Protein AF-A0A9D5LTB9-F1 (afdb_monomer_lite)

pLDDT: mean 73.35, std 15.95, range [33.28, 92.5]

Foldseek 3Di:
DQVVLVVLQVVCVVDVPHDHDDLVSLVVNCVVCLLDLVSLLVLQPDPPRPDDPVRLVVSLVSLVVNDPDPLVSCLRNPPVNVVVCVVDDDDDPPPCQDPVSVVVVCCVVPVPDDPVNVVVVVCCVVPNDPDVVVVVVVVVVDDDPDPDDVVVVVVVVVVPDDDDDDDDDDDDDDPDPPPDDDDDDPDVLVVLQVVLVVCVVVLVLVVSLVSLVVSCVVCVPCVVVSVVVNVVSVVSVVVVVVVVVVVD

Sequence (248 aa):
MSEELLNRYARAAAHPDEPRLTTGELLELTREYEWWPAPAIELLRRPDAELTPDTREHLRTLIALNCTDLSSRAALTSDRGRLMADFYPATPAATATGTDDAISTFLETYGHSSPEEDRLLEQMIFNPVPDYGAVLAVDDDEAPDAADESSSIDAFVKAFATPAADEPATPAPAPAKRQTPAPAPAPASSLSESLAKIYIKQGRYNKAYEIILHLYLNNPKKSIYFADQLRFLRKLMLNSQSTDNATN

Structure (mmCIF, N/CA/C/O backbone):
data_AF-A0A9D5LTB9-F1
#
_entry.id   AF-A0A9D5LTB9-F1
#
loop_
_atom_site.group_PDB
_atom_site.id
_atom_site.type_symbol
_atom_site.label_atom_id
_atom_site.label_alt_id
_atom_site.label_comp_id
_atom_site.label_asym_id
_atom_site.label_entity_id
_atom_site.label_seq_id
_atom_site.pdbx_PDB_ins_code
_atom_site.Cartn_x
_atom_site.Cartn_y
_atom_site.Cartn_z
_atom_site.occupancy
_atom_site.B_iso_or_equiv
_atom_site.auth_seq_id
_atom_site.auth_comp_id
_atom_site.auth_asym_id
_atom_site.auth_atom_id
_atom_site.pdbx_PDB_model_num
ATOM 1 N N . MET A 1 1 ? -22.160 -23.853 25.399 1.00 61.41 1 MET A N 1
ATOM 2 C CA . MET A 1 1 ? -22.570 -22.448 25.181 1.00 61.41 1 MET A CA 1
ATOM 3 C C . MET A 1 1 ? -21.501 -21.676 24.431 1.00 61.41 1 MET A C 1
ATOM 5 O O . MET A 1 1 ? -21.811 -21.078 23.415 1.00 61.41 1 MET A O 1
ATOM 9 N N . SER A 1 2 ? -20.245 -21.726 24.860 1.00 74.69 2 SER A N 1
ATOM 10 C CA . SER A 1 2 ? -19.175 -20.926 24.261 1.00 74.69 2 SER A CA 1
ATOM 11 C C . SER A 1 2 ? -18.779 -21.292 22.838 1.00 74.69 2 SER A C 1
ATOM 13 O O . SER A 1 2 ? -18.562 -20.414 22.011 1.00 74.69 2 SER A O 1
ATOM 15 N N . GLU A 1 3 ? -18.760 -22.583 22.519 1.00 82.81 3 GLU A N 1
ATOM 16 C CA . GLU A 1 3 ? -18.504 -23.066 21.158 1.00 82.81 3 GLU A CA 1
ATOM 17 C C . GLU A 1 3 ? -19.644 -22.695 20.188 1.00 82.81 3 GLU A C 1
ATOM 19 O O . GLU A 1 3 ? -19.425 -22.422 19.010 1.00 82.81 3 GLU A O 1
ATOM 24 N N . GLU A 1 4 ? -20.875 -22.599 20.694 1.00 87.81 4 GLU A N 1
ATOM 25 C CA . GLU A 1 4 ? -22.041 -22.151 19.928 1.00 87.81 4 GLU A CA 1
ATOM 26 C C . GLU A 1 4 ? -21.986 -20.642 19.652 1.00 87.81 4 GLU A C 1
ATOM 28 O O . GLU A 1 4 ? -22.230 -20.214 18.522 1.00 87.81 4 GLU A O 1
ATOM 33 N N . LEU A 1 5 ? -21.581 -19.841 20.647 1.00 88.12 5 LEU A N 1
ATOM 34 C CA . LEU A 1 5 ? -21.331 -18.406 20.475 1.00 88.12 5 LEU A CA 1
ATOM 35 C C . LEU A 1 5 ? -20.183 -18.144 19.493 1.00 88.12 5 LEU A C 1
ATOM 37 O O . LEU A 1 5 ? -20.312 -17.277 18.630 1.00 88.12 5 LEU A O 1
ATOM 41 N N . LEU A 1 6 ? -19.101 -18.923 19.575 1.00 88.19 6 LEU A N 1
ATOM 42 C CA . LEU A 1 6 ? -17.975 -18.854 18.643 1.00 88.19 6 LEU A CA 1
ATOM 43 C C . LEU A 1 6 ? -18.413 -19.163 17.205 1.00 88.19 6 LEU A C 1
ATOM 45 O O . LEU A 1 6 ? -18.098 -18.408 16.286 1.00 88.19 6 LEU A O 1
ATOM 49 N N . ASN A 1 7 ? -19.186 -20.233 17.006 1.00 88.88 7 ASN A N 1
ATOM 50 C CA . ASN A 1 7 ? -19.703 -20.599 15.688 1.00 88.88 7 ASN A CA 1
ATOM 51 C C . ASN A 1 7 ? -20.649 -19.534 15.129 1.00 88.88 7 ASN A C 1
ATOM 53 O O . ASN A 1 7 ? -20.560 -19.182 13.953 1.00 88.88 7 ASN A O 1
ATOM 57 N N . ARG A 1 8 ? -21.523 -18.970 15.967 1.00 88.44 8 ARG A N 1
ATOM 58 C CA . ARG A 1 8 ? -22.418 -17.880 15.565 1.00 88.44 8 ARG A CA 1
ATOM 59 C C . ARG A 1 8 ? -21.644 -16.605 15.225 1.00 88.44 8 ARG A C 1
ATOM 61 O O . ARG A 1 8 ? -21.994 -15.932 14.261 1.00 88.44 8 ARG A O 1
ATOM 68 N N . TYR A 1 9 ? -20.568 -16.307 15.954 1.00 88.94 9 TYR A N 1
ATOM 69 C CA . TYR A 1 9 ? -19.665 -15.200 15.638 1.00 88.94 9 TYR A CA 1
ATOM 70 C C . TYR A 1 9 ? -18.989 -15.398 14.278 1.00 88.94 9 TYR A C 1
ATOM 72 O O . TYR A 1 9 ? -19.033 -14.509 13.430 1.00 88.94 9 TYR A O 1
ATOM 80 N N . ALA A 1 10 ? -18.412 -16.579 14.040 1.00 87.62 10 ALA A N 1
ATOM 81 C CA . ALA A 1 10 ? -17.760 -16.906 12.774 1.00 87.62 10 ALA A CA 1
ATOM 82 C C . ALA A 1 10 ? -18.735 -16.811 11.590 1.00 87.62 10 ALA A C 1
ATOM 84 O O . ALA A 1 10 ? -18.389 -16.289 10.530 1.00 87.62 10 ALA A O 1
ATOM 85 N N . ARG A 1 11 ? -19.977 -17.259 11.790 1.00 87.19 11 ARG A N 1
ATOM 86 C CA . ARG A 1 11 ? -21.033 -17.203 10.780 1.00 87.19 11 ARG A CA 1
ATOM 87 C C . ARG A 1 11 ? -21.463 -15.767 10.461 1.00 87.19 11 ARG A C 1
ATOM 89 O O . ARG A 1 11 ? -21.529 -15.409 9.288 1.00 87.19 11 ARG A O 1
ATOM 96 N N . ALA A 1 12 ? -21.626 -14.925 11.482 1.00 87.69 12 ALA A N 1
ATOM 97 C CA . ALA A 1 12 ? -21.919 -13.500 11.317 1.00 87.69 12 ALA A CA 1
ATOM 98 C C . ALA A 1 12 ? -20.765 -12.716 10.661 1.00 87.69 12 ALA A C 1
ATOM 100 O O . ALA A 1 12 ? -21.001 -11.735 9.959 1.00 87.69 12 ALA A O 1
ATOM 101 N N . ALA A 1 13 ? -19.513 -13.139 10.863 1.00 83.50 13 ALA A N 1
ATOM 102 C CA . ALA A 1 13 ? -18.359 -12.542 10.193 1.00 83.50 13 ALA A CA 1
ATOM 103 C C . ALA A 1 13 ? -18.278 -12.924 8.702 1.00 83.50 13 ALA A C 1
ATOM 105 O O . ALA A 1 13 ? -17.847 -12.112 7.884 1.00 83.50 13 ALA A O 1
ATOM 106 N N . ALA A 1 14 ? -18.695 -14.143 8.344 1.00 85.94 14 ALA A N 1
ATOM 107 C CA . ALA A 1 14 ? -18.713 -14.628 6.963 1.00 85.94 14 ALA A CA 1
ATOM 108 C C . ALA A 1 14 ? -19.924 -14.123 6.159 1.00 85.94 14 ALA A C 1
ATOM 110 O O . ALA A 1 14 ? -19.825 -13.932 4.945 1.00 85.94 14 ALA A O 1
ATOM 111 N N . HIS A 1 15 ? -21.059 -13.902 6.825 1.00 84.12 15 HIS A N 1
ATOM 112 C CA . HIS A 1 15 ? -22.315 -13.506 6.198 1.00 84.12 15 HIS A CA 1
ATOM 113 C C . HIS A 1 15 ? -22.830 -12.186 6.791 1.00 84.12 15 HIS A C 1
ATOM 115 O O . HIS A 1 15 ? -23.336 -12.182 7.914 1.00 84.12 15 HIS A O 1
ATOM 121 N N . PRO A 1 16 ? -22.758 -11.063 6.047 1.00 78.06 16 PRO A N 1
ATOM 122 C CA . PRO A 1 16 ? -23.164 -9.751 6.556 1.00 78.06 16 PRO A CA 1
ATOM 123 C C . PRO A 1 16 ? -24.673 -9.621 6.826 1.00 78.06 16 PRO A C 1
ATOM 125 O O . PRO A 1 16 ? -25.075 -8.687 7.517 1.00 78.06 16 PRO A O 1
ATOM 128 N N . ASP A 1 17 ? -25.487 -10.550 6.315 1.00 77.44 17 ASP A N 1
ATOM 129 C CA . ASP A 1 17 ? -26.947 -10.572 6.475 1.00 77.44 17 ASP A CA 1
ATOM 130 C C . ASP A 1 17 ? -27.410 -11.206 7.801 1.00 77.44 17 ASP A C 1
ATOM 132 O O . ASP A 1 17 ? -28.586 -11.114 8.160 1.00 77.44 17 ASP A O 1
ATOM 136 N N . GLU A 1 18 ? -26.516 -11.869 8.542 1.00 81.75 18 GLU A N 1
ATOM 137 C CA . GLU A 1 18 ? -26.873 -12.545 9.790 1.00 81.75 18 GLU A CA 1
ATOM 138 C C . GLU A 1 18 ? -26.904 -11.602 11.005 1.00 81.75 18 GLU A C 1
ATOM 140 O O . GLU A 1 18 ? -26.153 -10.622 11.076 1.00 81.75 18 GLU A O 1
ATOM 145 N N . PRO A 1 19 ? -27.762 -11.885 12.008 1.00 79.62 19 PRO A N 1
ATOM 146 C CA . PRO A 1 19 ? -27.862 -11.049 13.195 1.00 79.62 19 PRO A CA 1
ATOM 147 C C . PRO A 1 19 ? -26.556 -11.083 13.993 1.00 79.62 19 PRO A C 1
ATOM 149 O O . PRO A 1 19 ? -26.140 -12.119 14.519 1.00 79.62 19 PRO A O 1
ATOM 152 N N . ARG A 1 20 ? -25.931 -9.909 14.121 1.00 81.50 20 ARG A N 1
ATOM 153 C CA . ARG A 1 20 ? -24.721 -9.715 14.924 1.00 81.50 20 ARG A CA 1
ATOM 154 C C . ARG A 1 20 ? -24.959 -10.096 16.391 1.00 81.50 20 ARG A C 1
ATOM 156 O O . ARG A 1 20 ? -26.053 -9.903 16.921 1.00 81.50 20 ARG A O 1
ATOM 163 N N . LEU A 1 21 ? -23.918 -10.595 17.064 1.00 85.44 21 LEU A N 1
ATOM 164 C CA . LEU A 1 21 ? -23.977 -10.923 18.495 1.00 85.44 21 LEU A CA 1
ATOM 165 C C . LEU A 1 21 ? -24.273 -9.675 19.332 1.00 85.44 21 LEU A C 1
ATOM 167 O O . LEU A 1 21 ? -23.866 -8.563 18.979 1.00 85.44 21 LEU A O 1
ATOM 171 N N . THR A 1 22 ? -24.963 -9.868 20.451 1.00 89.06 22 THR A N 1
ATOM 172 C CA . THR A 1 22 ? -25.244 -8.814 21.432 1.00 89.06 22 THR A CA 1
ATOM 173 C C . THR A 1 22 ? -23.983 -8.427 22.212 1.00 89.06 22 THR A C 1
ATOM 175 O O . THR A 1 22 ? -23.010 -9.178 22.273 1.00 89.06 22 THR A O 1
ATOM 178 N N . THR A 1 23 ? -23.985 -7.244 22.834 1.00 86.75 23 THR A N 1
ATOM 179 C CA . THR A 1 23 ? -22.848 -6.756 23.639 1.00 86.75 23 THR A CA 1
ATOM 180 C C . THR A 1 23 ? -22.515 -7.701 24.798 1.00 86.75 23 THR A C 1
ATOM 182 O O . THR A 1 23 ? -21.342 -7.922 25.082 1.00 86.75 23 THR A O 1
ATOM 185 N N . GLY A 1 24 ? -23.531 -8.299 25.434 1.00 87.69 24 GLY A N 1
ATOM 186 C CA . GLY A 1 24 ? -23.344 -9.276 26.511 1.00 87.69 24 GLY A CA 1
ATOM 187 C C . GLY A 1 24 ? -22.667 -10.561 26.031 1.00 87.69 24 GLY A C 1
ATOM 188 O O . GLY A 1 24 ? -21.674 -10.978 26.617 1.00 87.69 24 GLY A O 1
ATOM 189 N N . GLU A 1 25 ? -23.137 -11.128 24.915 1.00 89.50 25 GLU A N 1
ATOM 190 C CA . GLU A 1 25 ? -22.544 -12.332 24.309 1.00 89.50 25 GLU A CA 1
ATOM 191 C C . GLU A 1 25 ? -21.085 -12.098 23.883 1.00 89.50 25 GLU A C 1
ATOM 193 O O . GLU A 1 25 ? -20.233 -12.963 24.069 1.00 89.50 25 GLU A O 1
ATOM 198 N N . LEU A 1 26 ? -20.768 -10.915 23.344 1.00 89.44 26 LEU A N 1
ATOM 199 C CA . LEU A 1 26 ? -19.392 -10.558 22.984 1.00 89.44 26 LEU A CA 1
ATOM 200 C C . LEU A 1 26 ? -18.485 -10.415 24.212 1.00 89.44 26 LEU A C 1
ATOM 202 O O . LEU A 1 26 ? -17.327 -10.823 24.152 1.00 89.44 26 LEU A O 1
ATOM 206 N N . LEU A 1 27 ? -18.995 -9.863 25.320 1.00 89.56 27 LEU A N 1
ATOM 207 C CA . LEU A 1 27 ? -18.245 -9.766 26.575 1.00 89.56 27 LEU A CA 1
ATOM 208 C C . LEU A 1 27 ? -17.944 -11.150 27.161 1.00 89.56 27 LEU A C 1
ATOM 210 O O . LEU A 1 27 ? -16.832 -11.388 27.635 1.00 89.56 27 LEU A O 1
ATOM 214 N N . GLU A 1 28 ? -18.902 -12.074 27.100 1.00 89.75 28 GLU A N 1
ATOM 215 C CA . GLU A 1 28 ? -18.675 -13.473 27.476 1.00 89.75 28 GLU A CA 1
ATOM 216 C C . GLU A 1 28 ? -17.595 -14.111 26.595 1.00 89.75 28 GLU A C 1
ATOM 218 O O . GLU A 1 28 ? -16.632 -14.668 27.122 1.00 89.75 28 GLU A O 1
ATOM 223 N N . LEU A 1 29 ? -17.679 -13.923 25.273 1.00 90.69 29 LEU A N 1
ATOM 224 C CA . LEU A 1 29 ? -16.682 -14.434 24.329 1.00 90.69 29 LEU A CA 1
ATOM 225 C C . LEU A 1 29 ? -15.274 -13.892 24.629 1.00 90.69 29 LEU A C 1
ATOM 227 O O . LEU A 1 29 ? -14.310 -14.653 24.608 1.00 90.69 29 LEU A O 1
ATOM 231 N N . THR A 1 30 ? -15.142 -12.596 24.947 1.00 90.44 30 THR A N 1
ATOM 232 C CA . THR A 1 30 ? -13.839 -12.000 25.302 1.00 90.44 30 THR A CA 1
ATOM 233 C C . THR A 1 30 ? -13.247 -12.553 26.592 1.00 90.44 30 THR A C 1
ATOM 235 O O . THR A 1 30 ? -12.028 -12.643 26.693 1.00 90.44 30 THR A O 1
ATOM 238 N N . ARG A 1 31 ? -14.083 -12.912 27.574 1.00 89.00 31 ARG A N 1
ATOM 239 C CA . ARG A 1 31 ? -13.621 -13.470 28.856 1.00 89.00 31 ARG A CA 1
ATOM 240 C C . ARG A 1 31 ? -13.163 -14.913 28.719 1.00 89.00 31 ARG A C 1
ATOM 242 O O . ARG A 1 31 ? -12.269 -15.342 29.433 1.00 89.00 31 ARG A O 1
ATOM 249 N N . GLU A 1 32 ? -13.794 -15.670 27.833 1.00 90.81 32 GLU A N 1
ATOM 250 C CA . GLU A 1 32 ? -13.450 -17.075 27.635 1.00 90.81 32 GLU A CA 1
ATOM 251 C C . GLU A 1 32 ? -12.269 -17.261 26.678 1.00 90.81 32 GLU A C 1
ATOM 253 O O . GLU A 1 32 ? -11.446 -18.157 26.863 1.00 90.81 32 GLU A O 1
ATOM 258 N N . TYR A 1 33 ? -12.145 -16.375 25.689 1.00 88.88 33 TYR A N 1
ATOM 259 C CA . TYR A 1 33 ? -11.085 -16.401 24.685 1.00 88.88 33 TYR A CA 1
ATOM 260 C C . TYR A 1 33 ? -10.191 -15.157 24.779 1.00 88.88 33 TYR A C 1
ATOM 262 O O . TYR A 1 33 ? -10.071 -14.393 23.824 1.00 88.88 33 TYR A O 1
ATOM 270 N N . GLU A 1 34 ? -9.514 -14.965 25.916 1.00 87.38 34 GLU A N 1
ATOM 271 C CA . GLU A 1 34 ? -8.640 -13.797 26.167 1.00 87.38 34 GLU A CA 1
ATOM 272 C C . GLU A 1 34 ? -7.468 -13.662 25.171 1.00 87.38 34 GLU A C 1
ATOM 274 O O . GLU A 1 34 ? -6.940 -12.571 24.943 1.00 87.38 34 GLU A O 1
ATOM 279 N N . TRP A 1 35 ? -7.062 -14.771 24.547 1.00 88.56 35 TRP A N 1
ATOM 280 C CA . TRP A 1 35 ? -6.024 -14.812 23.511 1.00 88.56 35 TRP A CA 1
ATOM 281 C C . TRP A 1 35 ? -6.519 -14.322 22.142 1.00 88.56 35 TRP A C 1
ATOM 283 O O . TRP A 1 35 ? -5.713 -14.078 21.244 1.00 88.56 35 TRP A O 1
ATOM 293 N N . TRP A 1 36 ? -7.834 -14.188 21.952 1.00 90.12 36 TRP A N 1
ATOM 294 C CA . TRP A 1 36 ? -8.426 -13.802 20.679 1.00 90.12 36 TRP A CA 1
ATOM 295 C C . TRP A 1 36 ? -8.971 -12.366 20.730 1.00 90.12 36 TRP A C 1
ATOM 297 O O . TRP A 1 36 ? -10.053 -12.120 21.263 1.00 90.12 36 TRP A O 1
ATOM 307 N N . PRO A 1 37 ? -8.269 -11.380 20.136 1.00 89.88 37 PRO A N 1
ATOM 308 C CA . PRO A 1 37 ? -8.635 -9.972 20.285 1.00 89.88 37 PRO A CA 1
ATOM 309 C C . PRO A 1 37 ? -9.813 -9.528 19.402 1.00 89.88 37 PRO A C 1
ATOM 311 O O . PRO A 1 37 ? -10.300 -8.412 19.566 1.00 89.88 37 PRO A O 1
ATOM 314 N N . ALA A 1 38 ? -10.283 -10.350 18.457 1.00 88.94 38 ALA A N 1
ATOM 315 C CA . ALA A 1 38 ? -11.327 -9.961 17.501 1.00 88.94 38 ALA A CA 1
ATOM 316 C C . ALA A 1 38 ? -12.645 -9.488 18.154 1.00 88.94 38 ALA A C 1
ATOM 318 O O . ALA A 1 38 ? -13.070 -8.367 17.853 1.00 88.94 38 ALA A O 1
ATOM 319 N N . PRO A 1 39 ? -13.266 -10.244 19.085 1.00 89.50 39 PRO A N 1
ATOM 320 C CA . PRO A 1 39 ? -14.471 -9.779 19.775 1.00 89.50 39 PRO A CA 1
ATOM 321 C C . PRO A 1 39 ? -14.234 -8.498 20.592 1.00 89.50 39 PRO A C 1
ATOM 323 O O . PRO A 1 39 ? -15.105 -7.628 20.640 1.00 89.50 39 PRO A O 1
ATOM 326 N N . ALA A 1 40 ? -13.037 -8.320 21.167 1.00 89.44 40 ALA A N 1
ATOM 327 C CA . ALA A 1 40 ? -12.673 -7.105 21.898 1.00 89.44 40 ALA A CA 1
ATOM 328 C C . ALA A 1 40 ? -12.574 -5.879 20.974 1.00 89.44 40 ALA A C 1
ATOM 330 O O . ALA A 1 40 ? -13.068 -4.800 21.309 1.00 89.44 40 ALA A O 1
ATOM 331 N N . ILE A 1 41 ? -11.978 -6.044 19.789 1.00 88.38 41 ILE A N 1
ATOM 332 C CA . ILE A 1 41 ? -11.899 -4.994 18.764 1.00 88.38 41 ILE A CA 1
ATOM 333 C C . ILE A 1 41 ? -13.304 -4.595 18.305 1.00 88.38 41 ILE A C 1
ATOM 335 O O . ILE A 1 41 ? -13.588 -3.408 18.142 1.00 88.38 41 ILE A O 1
ATOM 339 N N . GLU A 1 42 ? -14.192 -5.567 18.100 1.00 87.31 42 GLU A N 1
ATOM 340 C CA . GLU A 1 42 ? -15.561 -5.297 17.668 1.00 87.31 42 GLU A CA 1
ATOM 341 C C . GLU A 1 42 ? -16.356 -4.514 18.721 1.00 87.31 42 GLU A C 1
ATOM 343 O O . GLU A 1 42 ? -17.014 -3.529 18.377 1.00 87.31 42 GLU A O 1
ATOM 348 N N . LEU A 1 43 ? -16.234 -4.887 20.000 1.00 88.75 43 LEU A N 1
ATOM 349 C CA . LEU A 1 43 ? -16.841 -4.156 21.116 1.00 88.75 43 LEU A CA 1
ATOM 350 C C . LEU A 1 43 ? -16.388 -2.692 21.169 1.00 88.75 43 LEU A C 1
ATOM 352 O O . LEU A 1 43 ? -17.221 -1.809 21.347 1.00 88.75 43 LEU A O 1
ATOM 356 N N . LEU A 1 44 ? -15.095 -2.416 20.963 1.00 86.81 44 LEU A N 1
ATOM 357 C CA . LEU A 1 44 ? -14.567 -1.045 20.956 1.00 86.81 44 LEU A CA 1
ATOM 358 C C . LEU A 1 44 ? -15.003 -0.224 19.730 1.00 86.81 44 LEU A C 1
ATOM 360 O O . LEU A 1 44 ? -15.080 1.005 19.807 1.00 86.81 44 LEU A O 1
ATOM 364 N N . ARG A 1 45 ? -15.286 -0.872 18.592 1.00 82.56 45 ARG A N 1
ATOM 365 C CA . ARG A 1 45 ? -15.763 -0.188 17.377 1.00 82.56 45 ARG A CA 1
ATOM 366 C C . ARG A 1 45 ? -17.242 0.179 17.451 1.00 82.56 45 ARG A C 1
ATOM 368 O O . ARG A 1 45 ? -17.635 1.198 16.879 1.00 82.56 45 ARG A O 1
ATOM 375 N N . ARG A 1 46 ? -18.062 -0.616 18.143 1.00 85.69 46 ARG A N 1
ATOM 376 C CA . ARG A 1 46 ? -19.500 -0.353 18.269 1.00 85.69 46 ARG A CA 1
ATOM 377 C C . ARG A 1 46 ? -19.745 0.913 19.103 1.00 85.69 46 ARG A C 1
ATOM 379 O O . ARG A 1 46 ? -19.354 0.950 20.266 1.00 85.69 46 ARG A O 1
ATOM 386 N N . PRO A 1 47 ? -20.379 1.957 18.537 1.00 72.88 47 PRO A N 1
ATOM 387 C CA . PRO A 1 47 ? -20.707 3.166 19.294 1.00 72.88 47 PRO A CA 1
ATOM 388 C C . PRO A 1 47 ? -21.804 2.913 20.340 1.00 72.88 47 PRO A C 1
ATOM 390 O O . PRO A 1 47 ? -21.806 3.564 21.377 1.00 72.88 47 PRO A O 1
ATOM 393 N N . ASP A 1 48 ? -22.675 1.930 20.095 1.00 70.56 48 ASP A N 1
ATOM 394 C CA . ASP A 1 48 ? -23.858 1.639 20.919 1.00 70.56 48 ASP A CA 1
ATOM 395 C C . ASP A 1 48 ? -23.560 0.738 22.130 1.00 70.56 48 ASP A C 1
ATOM 397 O O . ASP A 1 48 ? -24.458 0.365 22.882 1.00 70.56 48 ASP A O 1
ATOM 401 N N . ALA A 1 49 ? -22.302 0.329 22.315 1.00 75.69 49 ALA A N 1
ATOM 402 C CA . ALA A 1 49 ? -21.912 -0.493 23.449 1.00 75.69 49 ALA A CA 1
ATOM 403 C C . ALA A 1 49 ? -21.716 0.392 24.691 1.00 75.69 49 ALA A C 1
ATOM 405 O O . ALA A 1 49 ? -20.708 1.093 24.818 1.00 75.69 49 ALA A O 1
ATOM 406 N N . GLU A 1 50 ? -22.665 0.334 25.628 1.00 79.25 50 GLU A N 1
ATOM 407 C CA . GLU A 1 50 ? -22.532 0.921 26.967 1.00 79.25 50 GLU A CA 1
ATOM 408 C C . GLU A 1 50 ? -21.450 0.174 27.767 1.00 79.25 50 GLU A C 1
ATOM 410 O O . GLU A 1 50 ? -21.714 -0.739 28.546 1.00 79.25 50 GLU A O 1
ATOM 415 N N . LEU A 1 51 ? -20.190 0.532 27.523 1.00 82.69 51 LEU A N 1
ATOM 416 C CA . LEU A 1 51 ? -19.023 -0.026 28.200 1.00 82.69 51 LEU A CA 1
ATOM 417 C C . LEU A 1 51 ? -18.594 0.907 29.331 1.00 82.69 51 LEU A C 1
ATOM 419 O O . LEU A 1 51 ? -18.389 2.105 29.118 1.00 82.69 51 LEU A O 1
ATOM 423 N N . THR A 1 52 ? -18.401 0.347 30.525 1.00 88.38 52 THR A N 1
ATOM 424 C CA . THR A 1 52 ? -17.790 1.076 31.643 1.00 88.38 52 THR A CA 1
ATOM 425 C C . THR A 1 52 ? -16.353 1.489 31.281 1.00 88.38 52 THR A C 1
ATOM 427 O O . THR A 1 52 ? -15.700 0.813 30.480 1.00 88.38 52 THR A O 1
ATOM 430 N N . PRO A 1 53 ? -15.814 2.582 31.854 1.00 86.00 53 PRO A N 1
ATOM 431 C CA . PRO A 1 53 ? -14.446 3.013 31.549 1.00 86.00 53 PRO A CA 1
ATOM 432 C C . PRO A 1 53 ? -13.409 1.920 31.855 1.00 86.00 53 PRO A C 1
ATOM 434 O O . PRO A 1 53 ? -12.495 1.710 31.062 1.00 86.00 53 PRO A O 1
ATOM 437 N N . ASP A 1 54 ? -13.617 1.172 32.939 1.00 89.44 54 ASP A N 1
ATOM 438 C CA . ASP A 1 54 ? -12.756 0.066 33.367 1.00 89.44 54 ASP A CA 1
ATOM 439 C C . ASP A 1 54 ? -12.768 -1.108 32.369 1.00 89.44 54 ASP A C 1
ATOM 441 O O . ASP A 1 54 ? -11.722 -1.574 31.918 1.00 89.44 54 ASP A O 1
ATOM 445 N N . THR A 1 55 ? -13.954 -1.524 31.907 1.00 88.19 55 THR A N 1
ATOM 446 C CA . THR A 1 55 ? -14.055 -2.586 30.888 1.00 88.19 55 THR A CA 1
ATOM 447 C C . THR A 1 55 ? -13.427 -2.162 29.565 1.00 88.19 55 THR A C 1
ATOM 449 O O . THR A 1 55 ? -12.765 -2.965 28.911 1.00 88.19 55 THR A O 1
ATOM 452 N N . ARG A 1 56 ? -13.557 -0.888 29.180 1.00 88.81 56 ARG A N 1
ATOM 453 C CA . ARG A 1 56 ? -12.907 -0.349 27.980 1.00 88.81 56 ARG A CA 1
ATOM 454 C C . ARG A 1 56 ? -11.382 -0.403 28.083 1.00 88.81 56 ARG A C 1
ATOM 456 O O . ARG A 1 56 ? -10.721 -0.764 27.109 1.00 88.81 56 ARG A O 1
ATOM 463 N N . GLU A 1 57 ? -10.822 -0.038 29.231 1.00 88.94 57 GLU A N 1
ATOM 464 C CA . GLU A 1 57 ? -9.377 -0.097 29.468 1.00 88.94 57 GLU A CA 1
ATOM 465 C C . GLU A 1 57 ? -8.860 -1.540 29.463 1.00 88.94 57 GLU A C 1
ATOM 467 O O . GLU A 1 57 ? -7.843 -1.834 28.826 1.00 88.94 57 GLU A O 1
ATOM 472 N N . HIS A 1 58 ? -9.612 -2.461 30.064 1.00 90.00 58 HIS A N 1
ATOM 473 C CA . HIS A 1 58 ? -9.304 -3.884 30.024 1.00 90.00 58 HIS A CA 1
ATOM 474 C C . HIS A 1 58 ? -9.263 -4.424 28.584 1.00 90.00 58 HIS A C 1
ATOM 476 O O . HIS A 1 58 ? -8.274 -5.039 28.185 1.00 90.00 58 HIS A O 1
ATOM 482 N N . LEU A 1 59 ? -10.267 -4.112 27.754 1.00 89.75 59 LEU A N 1
ATOM 483 C CA . LEU A 1 59 ? -10.291 -4.517 26.340 1.00 89.75 59 LEU A CA 1
ATOM 484 C C . LEU A 1 59 ? -9.110 -3.935 25.545 1.00 89.75 59 LEU A C 1
ATOM 486 O O . LEU A 1 59 ? -8.489 -4.637 24.748 1.00 89.75 59 LEU A O 1
ATOM 490 N N . ARG A 1 60 ? -8.752 -2.663 25.779 1.00 89.25 60 ARG A N 1
ATOM 491 C CA . ARG A 1 60 ? -7.568 -2.037 25.159 1.00 89.25 60 ARG A CA 1
ATOM 492 C C . ARG A 1 60 ? -6.278 -2.752 25.561 1.00 89.25 60 ARG A C 1
ATOM 494 O O . ARG A 1 60 ? -5.404 -2.940 24.715 1.00 89.25 60 ARG A O 1
ATOM 501 N N . THR A 1 61 ? -6.174 -3.165 26.821 1.00 88.62 61 THR A N 1
ATOM 502 C CA . THR A 1 61 ? -5.023 -3.910 27.346 1.00 88.62 61 THR A CA 1
ATOM 503 C C . THR A 1 61 ? -4.928 -5.294 26.711 1.00 88.62 61 THR A C 1
ATOM 505 O O . THR A 1 61 ? -3.860 -5.662 26.228 1.00 88.62 61 THR A O 1
ATOM 508 N N . LEU A 1 62 ? -6.044 -6.022 26.603 1.00 89.56 62 LEU A N 1
ATOM 509 C CA . LEU A 1 62 ? -6.085 -7.319 25.920 1.00 89.56 62 LEU A CA 1
ATOM 510 C C . LEU A 1 62 ? -5.623 -7.218 24.460 1.00 89.56 62 LEU A C 1
ATOM 512 O O . LEU A 1 62 ? -4.819 -8.028 24.003 1.00 89.56 62 LEU A O 1
ATOM 516 N N . ILE A 1 63 ? -6.072 -6.197 23.726 1.00 89.94 63 ILE A N 1
ATOM 517 C CA . ILE A 1 63 ? -5.628 -5.970 22.341 1.00 89.94 63 ILE A CA 1
ATOM 518 C C . ILE A 1 63 ? -4.134 -5.633 22.305 1.00 89.94 63 ILE A C 1
ATOM 520 O O . ILE A 1 63 ? -3.404 -6.147 21.462 1.00 89.94 63 ILE A O 1
ATOM 524 N N . ALA A 1 64 ? -3.655 -4.800 23.231 1.00 88.19 64 ALA A N 1
ATOM 525 C CA . ALA A 1 64 ? -2.249 -4.422 23.305 1.00 88.19 64 ALA A CA 1
ATOM 526 C C . ALA A 1 64 ? -1.314 -5.610 23.570 1.00 88.19 64 ALA A C 1
ATOM 528 O O . ALA A 1 64 ? -0.223 -5.636 23.010 1.00 88.19 64 ALA A O 1
ATOM 529 N N . LEU A 1 65 ? -1.738 -6.576 24.388 1.00 88.12 65 LEU A N 1
ATOM 530 C CA . LEU A 1 65 ? -0.959 -7.779 24.688 1.00 88.12 65 LEU A CA 1
ATOM 531 C C . LEU A 1 65 ? -0.886 -8.747 23.499 1.00 88.12 65 LEU A C 1
ATOM 533 O O . LEU A 1 65 ? 0.120 -9.432 23.335 1.00 88.12 65 LEU A O 1
ATOM 537 N N . ASN A 1 66 ? -1.929 -8.789 22.664 1.00 88.50 66 ASN A N 1
ATOM 538 C CA . ASN A 1 66 ? -2.030 -9.725 21.542 1.00 88.50 66 ASN A CA 1
ATOM 539 C C . ASN A 1 66 ? -1.556 -9.143 20.190 1.00 88.50 66 ASN A C 1
ATOM 541 O O . ASN A 1 66 ? -1.323 -9.896 19.246 1.00 88.50 66 ASN A O 1
ATOM 545 N N . CYS A 1 67 ? -1.406 -7.820 20.056 1.00 84.12 67 CYS A N 1
ATOM 546 C CA . CYS A 1 67 ? -0.919 -7.181 18.828 1.00 84.12 67 CYS A CA 1
ATOM 547 C C . CYS A 1 67 ? 0.609 -7.014 18.831 1.00 84.12 67 CYS A C 1
ATOM 549 O O . CYS A 1 67 ? 1.166 -6.364 19.710 1.00 84.12 67 CYS A O 1
ATOM 551 N N . THR A 1 68 ? 1.289 -7.510 17.793 1.00 79.94 68 THR A N 1
ATOM 552 C CA . THR A 1 68 ? 2.748 -7.359 17.635 1.00 79.94 68 THR A CA 1
ATOM 553 C C . THR A 1 68 ? 3.170 -5.988 17.097 1.00 79.94 68 THR A C 1
ATOM 555 O O . THR A 1 68 ? 4.277 -5.537 17.377 1.00 79.94 68 THR A O 1
ATOM 558 N N . ASP A 1 69 ? 2.309 -5.317 16.323 1.00 85.25 69 ASP A N 1
ATOM 559 C CA . ASP A 1 69 ? 2.601 -4.018 15.708 1.00 85.25 69 ASP A CA 1
ATOM 560 C C . ASP A 1 69 ? 1.995 -2.851 16.505 1.00 85.25 69 ASP A C 1
ATOM 562 O O . ASP A 1 69 ? 0.785 -2.777 16.749 1.00 85.25 69 ASP A O 1
ATOM 566 N N . LEU A 1 70 ? 2.855 -1.897 16.869 1.00 78.81 70 LEU A N 1
ATOM 567 C CA . LEU A 1 70 ? 2.498 -0.699 17.626 1.00 78.81 70 LEU A CA 1
ATOM 568 C C . LEU A 1 70 ? 1.527 0.199 16.849 1.00 78.81 70 LEU A C 1
ATOM 570 O O . LEU A 1 70 ? 0.651 0.818 17.459 1.00 78.81 70 LEU A O 1
ATOM 574 N N . SER A 1 71 ? 1.674 0.252 15.523 1.00 81.94 71 SER A N 1
ATOM 575 C CA . SER A 1 71 ? 0.838 1.079 14.648 1.00 81.94 71 SER A CA 1
ATOM 576 C C . SER A 1 71 ? -0.578 0.516 14.580 1.00 81.94 71 SER A C 1
ATOM 578 O O . SER A 1 71 ? -1.546 1.230 14.840 1.00 81.94 71 SER A O 1
ATOM 580 N N . SER A 1 72 ? -0.694 -0.792 14.348 1.00 79.56 72 SER A N 1
ATOM 581 C CA . SER A 1 72 ? -1.957 -1.533 14.379 1.00 79.56 72 SER A CA 1
ATOM 582 C C . SER A 1 72 ? -2.639 -1.425 15.745 1.00 79.56 72 SER A C 1
ATOM 584 O O . SER A 1 72 ? -3.832 -1.134 15.822 1.00 79.56 72 SER A O 1
ATOM 586 N N . ARG A 1 73 ? -1.882 -1.551 16.845 1.00 82.50 73 ARG A N 1
ATOM 587 C CA . ARG A 1 73 ? -2.407 -1.346 18.203 1.00 82.50 73 ARG A CA 1
ATOM 588 C C . ARG A 1 73 ? -2.980 0.059 18.381 1.00 82.50 73 ARG A C 1
ATOM 590 O O . ARG A 1 73 ? -4.086 0.204 18.902 1.00 82.50 73 ARG A O 1
ATOM 597 N N . ALA A 1 74 ? -2.245 1.095 17.975 1.00 80.25 74 ALA A N 1
ATOM 598 C CA . ALA A 1 74 ? -2.699 2.478 18.092 1.00 80.25 74 ALA A CA 1
ATOM 599 C C . ALA A 1 74 ? -3.959 2.728 17.252 1.00 80.25 74 ALA A C 1
ATOM 601 O O . ALA A 1 74 ? -4.905 3.341 17.749 1.00 80.25 74 ALA A O 1
ATOM 602 N N . ALA A 1 75 ? -4.008 2.199 16.029 1.00 80.62 75 ALA A N 1
ATOM 603 C CA . ALA A 1 75 ? -5.168 2.304 15.153 1.00 80.62 75 ALA A CA 1
ATOM 604 C C . ALA A 1 75 ? -6.421 1.640 15.754 1.00 80.62 75 ALA A C 1
ATOM 606 O O . ALA A 1 75 ? -7.516 2.180 15.631 1.00 80.62 75 ALA A O 1
ATOM 607 N N . LEU A 1 76 ? -6.262 0.498 16.434 1.00 78.62 76 LEU A N 1
ATOM 608 C CA . LEU A 1 76 ? -7.377 -0.285 16.979 1.00 78.62 76 LEU A CA 1
ATOM 609 C C . LEU A 1 76 ? -7.853 0.159 18.372 1.00 78.62 76 LEU A C 1
ATOM 611 O O . LEU A 1 76 ? -9.023 -0.026 18.693 1.00 78.62 76 LEU A O 1
ATOM 615 N N . THR A 1 77 ? -6.967 0.698 19.217 1.00 77.69 77 THR A N 1
ATOM 616 C CA . THR A 1 77 ? -7.274 0.967 20.640 1.00 77.69 77 THR A CA 1
ATOM 617 C C . THR A 1 77 ? -7.501 2.440 20.960 1.00 77.69 77 THR A C 1
ATOM 619 O O . THR A 1 77 ? -8.221 2.751 21.915 1.00 77.69 77 THR A O 1
ATOM 622 N N . SER A 1 78 ? -6.880 3.350 20.203 1.00 72.38 78 SER A N 1
ATOM 623 C CA . SER A 1 78 ? -6.928 4.780 20.504 1.00 72.38 78 SER A CA 1
ATOM 624 C C . SER A 1 78 ? -8.119 5.458 19.834 1.00 72.38 78 SER A C 1
ATOM 626 O O . SER A 1 78 ? -8.408 5.228 18.660 1.00 72.38 78 SER A O 1
ATOM 628 N N . ASP A 1 79 ? -8.764 6.368 20.566 1.00 71.25 79 ASP A N 1
ATOM 629 C CA . ASP A 1 79 ? -9.849 7.192 20.020 1.00 71.25 79 ASP A CA 1
ATOM 630 C C . ASP A 1 79 ? -9.336 8.051 18.848 1.00 71.25 79 ASP A C 1
ATOM 632 O O . ASP A 1 79 ? -10.038 8.266 17.862 1.00 71.25 79 ASP A O 1
ATOM 636 N N . ARG A 1 80 ? -8.054 8.446 18.895 1.00 63.91 80 ARG A N 1
ATOM 637 C CA . ARG A 1 80 ? -7.355 9.120 17.794 1.00 63.91 80 ARG A CA 1
ATOM 638 C C . ARG A 1 80 ? -7.225 8.239 16.550 1.00 63.91 80 ARG A C 1
ATOM 640 O O . ARG A 1 80 ? -7.362 8.760 15.453 1.00 63.91 80 ARG A O 1
ATOM 647 N N . GLY A 1 81 ? -6.970 6.941 16.700 1.00 67.31 81 GLY A N 1
ATOM 648 C CA . GLY A 1 81 ? -6.895 5.989 15.588 1.00 67.31 81 GLY A CA 1
ATOM 649 C C . GLY A 1 81 ? -8.220 5.889 14.838 1.00 67.31 81 GLY A C 1
ATOM 650 O O . GLY A 1 81 ? -8.234 5.975 13.613 1.00 67.31 81 GLY A O 1
ATOM 651 N N . ARG A 1 82 ? -9.333 5.825 15.579 1.00 67.75 82 ARG A N 1
ATOM 652 C CA . ARG A 1 82 ? -10.689 5.849 15.013 1.00 67.75 82 ARG A CA 1
ATOM 653 C C . ARG A 1 82 ? -10.975 7.156 14.272 1.00 67.75 82 ARG A C 1
ATOM 655 O O . ARG A 1 82 ? -11.337 7.121 13.105 1.00 67.75 82 ARG A O 1
ATOM 662 N N . LEU A 1 83 ? -10.718 8.297 14.912 1.00 70.56 83 LEU A N 1
ATOM 663 C CA . LEU A 1 83 ? -10.897 9.610 14.282 1.00 70.56 83 LEU A CA 1
ATOM 664 C C . LEU A 1 83 ? -10.035 9.777 13.027 1.00 70.56 83 LEU A C 1
ATOM 666 O O . LEU A 1 83 ? -10.486 10.352 12.046 1.00 70.56 83 LEU A O 1
ATOM 670 N N . MET A 1 84 ? -8.797 9.280 13.043 1.00 67.75 84 MET A N 1
ATOM 671 C CA . MET A 1 84 ? -7.886 9.405 11.907 1.00 67.75 84 MET A CA 1
ATOM 672 C C . MET A 1 84 ? -8.263 8.468 10.755 1.00 67.75 84 MET A C 1
ATOM 674 O O . MET A 1 84 ? -8.034 8.824 9.603 1.00 67.75 84 MET A O 1
ATOM 678 N N . ALA A 1 85 ? -8.874 7.315 11.050 1.00 69.62 85 ALA A N 1
ATOM 679 C CA . ALA A 1 85 ? -9.455 6.431 10.043 1.00 69.62 85 ALA A CA 1
ATOM 680 C C . ALA A 1 85 ? -10.705 7.045 9.391 1.00 69.62 85 ALA A C 1
ATOM 682 O O . ALA A 1 85 ? -10.853 6.949 8.179 1.00 69.62 85 ALA A O 1
ATOM 683 N N . ASP A 1 86 ? -11.556 7.717 10.172 1.00 73.50 86 ASP A N 1
ATOM 684 C CA . ASP A 1 86 ? -12.761 8.387 9.663 1.00 73.50 86 ASP A CA 1
ATOM 685 C C . ASP A 1 86 ? -12.440 9.709 8.929 1.00 73.50 86 ASP A C 1
ATOM 687 O O . ASP A 1 86 ? -13.224 10.172 8.101 1.00 73.50 86 ASP A O 1
ATOM 691 N N . PHE A 1 87 ? -11.292 10.334 9.224 1.00 79.81 87 PHE A N 1
ATOM 692 C CA . PHE A 1 87 ? -10.871 11.606 8.624 1.00 79.81 87 PHE A CA 1
ATOM 693 C C . PHE A 1 87 ? -10.451 11.477 7.154 1.00 79.81 87 PHE A C 1
ATOM 695 O O . PHE A 1 87 ? -10.617 12.423 6.384 1.00 79.81 87 PHE A O 1
ATOM 702 N N . TYR A 1 88 ? -9.908 10.326 6.753 1.00 74.81 88 TYR A N 1
ATOM 703 C CA . TYR A 1 88 ? -9.511 10.079 5.369 1.00 74.81 88 TYR A CA 1
ATOM 704 C C . TYR A 1 88 ? -10.527 9.164 4.675 1.00 74.81 88 TYR A C 1
ATOM 706 O O . TYR A 1 88 ? -10.964 8.179 5.267 1.00 74.81 88 TYR A O 1
ATOM 714 N N . PRO A 1 89 ? -10.899 9.437 3.409 1.00 74.44 89 PRO A N 1
ATOM 715 C CA . PRO A 1 89 ? -11.728 8.510 2.648 1.00 74.44 89 PRO A CA 1
ATOM 716 C C . PRO A 1 89 ? -11.022 7.155 2.541 1.00 74.44 89 PRO A C 1
ATOM 718 O O . PRO A 1 89 ? -9.792 7.104 2.443 1.00 74.44 89 PRO A O 1
ATOM 721 N N . ALA A 1 90 ? -11.799 6.065 2.549 1.00 70.06 90 ALA A N 1
ATOM 722 C CA . ALA A 1 90 ? -11.265 4.710 2.451 1.00 70.06 90 ALA A CA 1
ATOM 723 C C . ALA A 1 90 ? -10.322 4.621 1.247 1.00 70.06 90 ALA A C 1
ATOM 725 O O . ALA A 1 90 ? -10.749 4.753 0.098 1.00 70.06 90 ALA A O 1
ATOM 726 N N . THR A 1 91 ? -9.028 4.452 1.518 1.00 65.94 91 THR A N 1
ATOM 727 C CA . THR A 1 91 ? -8.040 4.336 0.454 1.00 65.94 91 THR A CA 1
ATOM 728 C C . THR A 1 91 ? -8.380 3.061 -0.311 1.00 65.94 91 THR A C 1
ATOM 730 O O . THR A 1 91 ? -8.465 2.002 0.323 1.00 65.94 91 THR A O 1
ATOM 733 N N . PRO A 1 92 ? -8.623 3.113 -1.635 1.00 66.31 92 PRO A N 1
ATOM 734 C CA . PRO A 1 92 ? -8.746 1.885 -2.405 1.00 66.31 92 PRO A CA 1
ATOM 735 C C . PRO A 1 92 ? -7.479 1.076 -2.142 1.00 66.31 92 PRO A C 1
ATOM 737 O O . PRO A 1 92 ? -6.390 1.654 -2.122 1.00 66.31 92 PRO A O 1
ATOM 740 N N . ALA A 1 93 ? -7.632 -0.218 -1.845 1.00 59.69 93 ALA A N 1
ATOM 741 C CA . ALA A 1 93 ? -6.515 -1.088 -1.507 1.00 59.69 93 ALA A CA 1
ATOM 742 C C . ALA A 1 93 ? -5.414 -0.877 -2.547 1.00 59.69 93 ALA A C 1
ATOM 744 O O . ALA A 1 93 ? -5.610 -1.189 -3.722 1.00 59.69 93 ALA A O 1
ATOM 745 N N . ALA A 1 94 ? -4.305 -0.268 -2.125 1.00 59.03 94 ALA A N 1
ATOM 746 C CA . ALA A 1 94 ? -3.191 -0.017 -3.010 1.00 59.03 94 ALA A CA 1
ATOM 747 C C . ALA A 1 94 ? -2.676 -1.391 -3.427 1.00 59.03 94 ALA A C 1
ATOM 749 O O . ALA A 1 94 ? -2.023 -2.089 -2.650 1.00 59.03 94 ALA A O 1
ATOM 750 N N . THR A 1 95 ? -3.017 -1.813 -4.642 1.00 56.75 95 THR A N 1
ATOM 751 C CA . THR A 1 95 ? -2.241 -2.834 -5.323 1.00 56.75 95 THR A CA 1
ATOM 752 C C . THR A 1 95 ? -0.824 -2.298 -5.304 1.00 56.75 95 THR A C 1
ATOM 754 O O . THR A 1 95 ? -0.599 -1.196 -5.801 1.00 56.75 95 THR A O 1
ATOM 757 N N . ALA A 1 96 ? 0.093 -2.999 -4.643 1.00 55.47 96 ALA A N 1
ATOM 758 C CA . ALA A 1 96 ? 1.499 -2.644 -4.653 1.00 55.47 96 ALA A CA 1
ATOM 759 C C . ALA A 1 96 ? 1.997 -2.788 -6.096 1.00 55.47 96 ALA A C 1
ATOM 761 O O . ALA A 1 96 ? 2.501 -3.837 -6.485 1.00 55.47 96 ALA A O 1
ATOM 762 N N . THR A 1 97 ? 1.765 -1.768 -6.917 1.00 61.72 97 THR A N 1
ATOM 763 C CA . THR A 1 97 ? 2.351 -1.644 -8.239 1.00 61.72 97 THR A CA 1
ATOM 764 C C . THR A 1 97 ? 3.841 -1.497 -8.006 1.00 61.72 97 THR A C 1
ATOM 766 O O . THR A 1 97 ? 4.288 -0.621 -7.259 1.00 61.72 97 THR A O 1
ATOM 769 N N . GLY A 1 98 ? 4.615 -2.428 -8.562 1.00 79.69 98 GLY A N 1
ATOM 770 C CA . GLY A 1 98 ? 6.064 -2.393 -8.429 1.00 79.69 98 GLY A CA 1
ATOM 771 C C . GLY A 1 98 ? 6.620 -1.094 -9.013 1.00 79.69 98 GLY A C 1
ATOM 772 O O . GLY A 1 98 ? 5.962 -0.422 -9.807 1.00 79.69 98 GLY A O 1
ATOM 773 N N . THR A 1 99 ? 7.857 -0.744 -8.661 1.00 83.06 99 THR A N 1
ATOM 774 C CA . THR A 1 99 ? 8.547 0.421 -9.240 1.00 83.06 99 THR A CA 1
ATOM 775 C C . THR A 1 99 ? 8.491 0.405 -10.772 1.00 83.06 99 THR A C 1
ATOM 777 O O . THR A 1 99 ? 8.271 1.443 -11.388 1.00 83.06 99 THR A O 1
ATOM 780 N N . ASP A 1 100 ? 8.602 -0.778 -11.381 1.00 76.94 100 ASP A N 1
ATOM 781 C CA . ASP A 1 100 ? 8.493 -0.957 -12.831 1.00 76.94 100 ASP A CA 1
ATOM 782 C C . ASP A 1 100 ? 7.082 -0.685 -13.376 1.00 76.94 100 ASP A C 1
ATOM 784 O O . ASP A 1 100 ? 6.951 -0.128 -14.467 1.00 76.94 100 ASP A O 1
ATOM 788 N N . ASP A 1 101 ? 6.025 -0.998 -12.623 1.00 80.50 101 ASP A N 1
ATOM 789 C CA . ASP A 1 101 ? 4.642 -0.701 -13.022 1.00 80.50 101 ASP A CA 1
ATOM 790 C C . ASP A 1 101 ? 4.351 0.797 -12.917 1.00 80.50 101 ASP A C 1
ATOM 792 O O . ASP A 1 101 ? 3.687 1.367 -13.784 1.00 80.50 101 ASP A O 1
ATOM 796 N N . ALA A 1 102 ? 4.889 1.462 -11.891 1.00 82.25 102 ALA A N 1
ATOM 797 C CA . ALA A 1 102 ? 4.794 2.911 -11.748 1.00 82.25 102 ALA A CA 1
ATOM 798 C C . ALA A 1 102 ? 5.534 3.633 -12.885 1.00 82.25 102 ALA A C 1
ATOM 800 O O . ALA A 1 102 ? 4.990 4.560 -13.483 1.00 82.25 102 ALA A O 1
ATOM 801 N N . ILE A 1 103 ? 6.743 3.171 -13.231 1.00 83.81 103 ILE A N 1
ATOM 802 C CA . ILE A 1 103 ? 7.509 3.702 -14.367 1.00 83.81 103 ILE A CA 1
ATOM 803 C C . ILE A 1 103 ? 6.755 3.459 -15.679 1.00 83.81 103 ILE A C 1
ATOM 805 O O . ILE A 1 103 ? 6.668 4.364 -16.505 1.00 83.81 103 ILE A O 1
ATOM 809 N N . SER A 1 104 ? 6.178 2.272 -15.867 1.00 82.50 104 SER A N 1
ATOM 810 C CA . SER A 1 104 ? 5.420 1.941 -17.080 1.00 82.50 104 SER A CA 1
ATOM 811 C C . SER A 1 104 ? 4.165 2.802 -17.213 1.00 82.50 104 SER A C 1
ATOM 813 O O . SER A 1 104 ? 3.961 3.411 -18.257 1.00 82.50 104 SER A O 1
ATOM 815 N N . THR A 1 105 ? 3.391 2.953 -16.134 1.00 85.12 105 THR A N 1
ATOM 816 C CA . THR A 1 105 ? 2.192 3.810 -16.104 1.00 85.12 105 THR A CA 1
ATOM 817 C C . THR A 1 105 ? 2.552 5.271 -16.378 1.00 85.12 105 THR A C 1
ATOM 819 O O . THR A 1 105 ? 1.858 5.964 -17.123 1.00 85.12 105 THR A O 1
ATOM 822 N N . PHE A 1 106 ? 3.666 5.749 -15.816 1.00 84.69 106 PHE A N 1
ATOM 823 C CA . PHE A 1 106 ? 4.152 7.107 -16.046 1.00 84.69 106 PHE A CA 1
ATOM 824 C C . PHE A 1 106 ? 4.565 7.323 -17.506 1.00 84.69 106 PHE A C 1
ATOM 826 O O . PHE A 1 106 ? 4.158 8.305 -18.117 1.00 84.69 106 PHE A O 1
ATOM 833 N N . LEU A 1 107 ? 5.330 6.399 -18.090 1.00 81.75 107 LEU A N 1
ATOM 834 C CA . LEU A 1 107 ? 5.753 6.482 -19.490 1.00 81.75 107 LEU A CA 1
ATOM 835 C C . LEU A 1 107 ? 4.590 6.285 -20.471 1.00 81.75 107 LEU A C 1
ATOM 837 O O . LEU A 1 107 ? 4.631 6.830 -21.566 1.00 81.75 107 LEU A O 1
ATOM 841 N N . GLU A 1 108 ? 3.543 5.553 -20.107 1.00 81.56 108 GLU A N 1
ATOM 842 C CA . GLU A 1 108 ? 2.326 5.468 -20.922 1.00 81.56 108 GLU A CA 1
ATOM 843 C C . GLU A 1 108 ? 1.494 6.747 -20.836 1.00 81.56 108 GLU A C 1
ATOM 845 O O . GLU A 1 108 ? 0.980 7.202 -21.848 1.00 81.56 108 GLU A O 1
ATOM 850 N N . THR A 1 109 ? 1.397 7.367 -19.658 1.00 80.25 109 THR A N 1
ATOM 851 C CA . THR A 1 109 ? 0.592 8.587 -19.472 1.00 80.25 109 THR A CA 1
ATOM 852 C C . THR A 1 109 ? 1.299 9.839 -20.000 1.00 80.25 109 THR A C 1
ATOM 854 O O . THR A 1 109 ? 0.654 10.743 -20.526 1.00 80.25 109 THR A O 1
ATOM 857 N N . TYR A 1 110 ? 2.626 9.898 -19.863 1.00 76.94 110 TYR A N 1
ATOM 858 C CA . TYR A 1 110 ? 3.437 11.094 -20.122 1.00 76.94 110 TYR A CA 1
ATOM 859 C C . TYR A 1 110 ? 4.569 10.879 -21.135 1.00 76.94 110 TYR A C 1
ATOM 861 O O . TYR A 1 110 ? 5.235 11.837 -21.508 1.00 76.94 110 TYR A O 1
ATOM 869 N N . GLY A 1 111 ? 4.818 9.653 -21.602 1.00 69.19 111 GLY A N 1
ATOM 870 C CA . GLY A 1 111 ? 5.858 9.356 -22.601 1.00 69.19 111 GLY A CA 1
ATOM 871 C C . GLY A 1 111 ? 5.407 9.549 -24.050 1.00 69.19 111 GLY A C 1
ATOM 872 O O . GLY A 1 111 ? 6.061 9.060 -24.973 1.00 69.19 111 GLY A O 1
ATOM 873 N N . HIS A 1 112 ? 4.289 10.238 -24.268 1.00 71.44 112 HIS A N 1
ATOM 874 C CA . HIS A 1 112 ? 3.893 10.701 -25.589 1.00 71.44 112 HIS A CA 1
ATOM 875 C C . HIS A 1 112 ? 4.646 11.991 -25.904 1.00 71.44 112 HIS A C 1
ATOM 877 O O . HIS A 1 112 ? 4.211 13.068 -25.514 1.00 71.44 112 HIS A O 1
ATOM 883 N N . SER A 1 113 ? 5.774 11.876 -26.601 1.00 65.81 113 SER A N 1
ATOM 884 C CA . SER A 1 113 ? 6.498 13.047 -27.076 1.00 65.81 113 SER A CA 1
ATOM 885 C C . SER A 1 113 ? 5.827 13.641 -28.313 1.00 65.81 113 SER A C 1
ATOM 887 O O . SER A 1 113 ? 5.458 12.933 -29.259 1.00 65.81 113 SER A O 1
ATOM 889 N N . SER A 1 114 ? 5.645 14.960 -28.300 1.00 72.19 114 SER A N 1
ATOM 890 C CA . SER A 1 114 ? 5.185 15.690 -29.479 1.00 72.19 114 SER A CA 1
ATOM 891 C C . SER A 1 114 ? 6.292 15.718 -30.554 1.00 72.19 114 SER A C 1
ATOM 893 O O . SER A 1 114 ? 7.477 15.569 -30.240 1.00 72.19 114 SER A O 1
ATOM 895 N N . PRO A 1 115 ? 5.961 15.944 -31.840 1.00 72.94 115 PRO A N 1
ATOM 896 C CA . PRO A 1 115 ? 6.972 16.055 -32.896 1.00 72.94 115 PRO A CA 1
ATOM 897 C C . PRO A 1 115 ? 7.967 17.208 -32.670 1.00 72.94 115 PRO A C 1
ATOM 899 O O . PRO A 1 115 ? 9.040 17.220 -33.272 1.00 72.94 115 PRO A O 1
ATOM 902 N N . GLU A 1 116 ? 7.603 18.192 -31.846 1.00 70.12 116 GLU A N 1
ATOM 903 C CA . GLU A 1 116 ? 8.456 19.319 -31.463 1.00 70.12 116 GLU A CA 1
ATOM 904 C C . GLU A 1 116 ? 9.438 18.926 -30.357 1.00 70.12 116 GLU A C 1
ATOM 906 O O . GLU A 1 116 ? 10.619 19.259 -30.428 1.00 70.12 116 GLU A O 1
ATOM 911 N N . GLU A 1 117 ? 8.983 18.146 -29.379 1.00 67.31 117 GLU A N 1
ATOM 912 C CA . GLU A 1 117 ? 9.831 17.619 -28.308 1.00 67.31 117 GLU A CA 1
ATOM 913 C C . GLU A 1 117 ? 10.848 16.616 -28.848 1.00 67.31 117 GLU A C 1
ATOM 915 O O . GLU A 1 117 ? 12.018 16.687 -28.485 1.00 67.31 117 GLU A O 1
ATOM 920 N N . ASP A 1 118 ? 10.442 15.744 -29.780 1.00 67.25 118 ASP A N 1
ATOM 921 C CA . ASP A 1 118 ? 11.361 14.839 -30.480 1.00 67.25 118 ASP A CA 1
ATOM 922 C C . ASP A 1 118 ? 12.488 15.622 -31.181 1.00 67.25 118 ASP A C 1
ATOM 924 O O . ASP A 1 118 ? 13.644 15.207 -31.141 1.00 67.25 118 ASP A O 1
ATOM 928 N N . ARG A 1 119 ? 12.171 16.779 -31.781 1.00 71.19 119 ARG A N 1
ATOM 929 C CA . ARG A 1 119 ? 13.159 17.666 -32.418 1.00 71.19 119 ARG A CA 1
ATOM 930 C C . ARG A 1 119 ? 14.074 18.351 -31.410 1.00 71.19 119 ARG A C 1
ATOM 932 O O . ARG A 1 119 ? 15.263 18.489 -31.678 1.00 71.19 119 ARG A O 1
ATOM 939 N N . LEU A 1 120 ? 13.542 18.767 -30.262 1.00 71.88 120 LEU A N 1
ATOM 940 C CA . LEU A 1 120 ? 14.328 19.358 -29.179 1.00 71.88 120 LEU A CA 1
ATOM 941 C C . LEU A 1 120 ? 15.296 18.328 -28.575 1.00 71.88 120 LEU A C 1
ATOM 943 O O . LEU A 1 120 ? 16.466 18.629 -28.359 1.00 71.88 120 LEU A O 1
ATOM 947 N N . LEU A 1 121 ? 14.823 17.098 -28.357 1.00 69.19 121 LEU A N 1
ATOM 948 C CA . LEU A 1 121 ? 15.630 15.960 -27.919 1.00 69.19 121 LEU A CA 1
ATOM 949 C C . LEU A 1 121 ? 16.718 15.627 -28.945 1.00 69.19 121 LEU A C 1
ATOM 951 O O . LEU A 1 121 ? 17.874 15.466 -28.567 1.00 69.19 121 LEU A O 1
ATOM 955 N N . GLU A 1 122 ? 16.381 15.581 -30.236 1.00 68.62 122 GLU A N 1
ATOM 956 C CA . GLU A 1 122 ? 17.362 15.428 -31.317 1.00 68.62 122 GLU A CA 1
ATOM 957 C C . GLU A 1 122 ? 18.405 16.553 -31.290 1.00 68.62 122 GLU A C 1
ATOM 959 O O . GLU A 1 122 ? 19.603 16.282 -31.353 1.00 68.62 122 GLU A O 1
ATOM 964 N N . GLN A 1 123 ? 17.983 17.807 -31.119 1.00 72.06 123 GLN A N 1
ATOM 965 C CA . GLN A 1 123 ? 18.898 18.940 -31.028 1.00 72.06 123 GLN A CA 1
ATOM 966 C C . GLN A 1 123 ? 19.809 18.832 -29.798 1.00 72.06 123 GLN A C 1
ATOM 968 O O . GLN A 1 123 ? 21.011 19.007 -29.930 1.00 72.06 123 GLN A O 1
ATOM 973 N N . MET A 1 124 ? 19.287 18.473 -28.625 1.00 66.88 124 MET A N 1
ATOM 974 C CA . MET A 1 124 ? 20.085 18.321 -27.402 1.00 66.88 124 MET A CA 1
ATOM 975 C C . MET A 1 124 ? 21.058 17.137 -27.452 1.00 66.88 124 MET A C 1
ATOM 977 O O . MET A 1 124 ? 22.154 17.224 -26.902 1.00 66.88 124 MET A O 1
ATOM 981 N N . ILE A 1 125 ? 20.673 16.033 -28.096 1.00 67.00 125 ILE A N 1
ATOM 982 C CA . ILE A 1 125 ? 21.499 14.823 -28.191 1.00 67.00 125 ILE A CA 1
ATOM 983 C C . ILE A 1 125 ? 22.587 14.979 -29.260 1.00 67.00 125 ILE A C 1
ATOM 985 O O . ILE A 1 125 ? 23.722 14.560 -29.032 1.00 67.00 125 ILE A O 1
ATOM 989 N N . PHE A 1 126 ? 22.260 15.564 -30.417 1.00 57.19 126 PHE A N 1
ATOM 990 C CA . PHE A 1 126 ? 23.163 15.617 -31.573 1.00 57.19 126 PHE A CA 1
ATOM 991 C C . PHE A 1 126 ? 23.883 16.960 -31.750 1.00 57.19 126 PHE A C 1
ATOM 993 O O . PHE A 1 126 ? 24.928 16.995 -32.396 1.00 57.19 126 PHE A O 1
ATOM 1000 N N . ASN A 1 127 ? 23.369 18.052 -31.179 1.00 62.62 127 ASN A N 1
ATOM 1001 C CA . ASN A 1 127 ? 23.989 19.376 -31.231 1.00 62.62 127 ASN A CA 1
ATOM 1002 C C . ASN A 1 127 ? 23.752 20.148 -29.917 1.00 62.62 127 ASN A C 1
ATOM 1004 O O . ASN A 1 127 ? 22.934 21.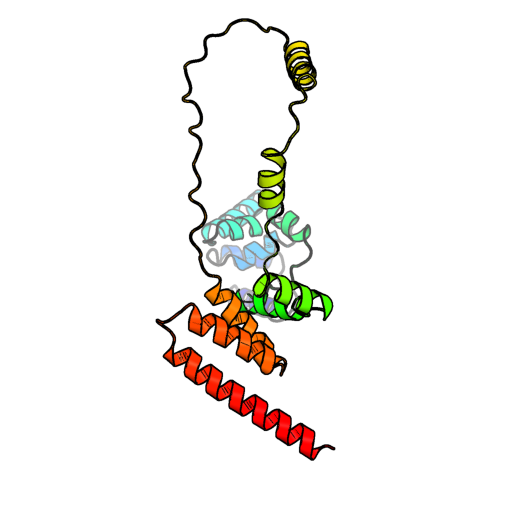077 -29.893 1.00 62.62 127 ASN A O 1
ATOM 1008 N N . PRO A 1 128 ? 24.431 19.766 -28.815 1.00 64.50 128 PRO A N 1
ATOM 1009 C CA . PRO A 1 128 ? 24.244 20.422 -27.530 1.00 64.50 128 PRO A CA 1
ATOM 1010 C C . PRO A 1 128 ? 24.602 21.903 -27.673 1.00 64.50 128 PRO A C 1
ATOM 1012 O O . PRO A 1 128 ? 25.757 22.260 -27.912 1.00 64.50 128 PRO A O 1
ATOM 1015 N N . VAL A 1 129 ? 23.588 22.766 -27.569 1.00 62.91 129 VAL A N 1
ATOM 1016 C CA . VAL A 1 129 ? 23.791 24.215 -27.487 1.00 62.91 129 VAL A CA 1
ATOM 1017 C C . VAL A 1 129 ? 24.669 24.466 -26.256 1.00 62.91 129 VAL A C 1
ATOM 1019 O O . VAL A 1 129 ? 24.408 23.847 -25.219 1.00 62.91 129 VAL A O 1
ATOM 1022 N N . PRO A 1 130 ? 25.719 25.306 -26.351 1.00 58.97 130 PRO A N 1
ATOM 1023 C CA . PRO A 1 130 ? 26.535 25.650 -25.198 1.00 58.97 130 PRO A CA 1
ATOM 1024 C C . PRO A 1 130 ? 25.633 26.110 -24.058 1.00 58.97 130 PRO A C 1
ATOM 1026 O O . PRO A 1 130 ? 24.718 26.907 -24.272 1.00 58.97 130 PRO A O 1
ATOM 1029 N N . ASP A 1 131 ? 25.876 25.570 -22.866 1.00 58.50 131 ASP A N 1
ATOM 1030 C CA . ASP A 1 131 ? 25.172 25.977 -21.658 1.00 58.50 131 ASP A CA 1
ATOM 1031 C C . ASP A 1 131 ? 25.245 27.507 -21.543 1.00 58.50 131 ASP A C 1
ATOM 1033 O O . ASP A 1 131 ? 26.304 28.091 -21.785 1.00 58.50 131 ASP A O 1
ATOM 1037 N N . TYR A 1 132 ? 24.139 28.173 -21.207 1.00 59.19 132 TYR A N 1
ATOM 1038 C CA . TYR A 1 132 ? 24.090 29.642 -21.133 1.00 59.19 132 TYR A CA 1
ATOM 1039 C C . TYR A 1 132 ? 25.177 30.201 -20.193 1.00 59.19 132 TYR A C 1
ATOM 1041 O O . TYR A 1 132 ? 25.659 31.312 -20.399 1.00 59.19 132 TYR A O 1
ATOM 1049 N N . GLY A 1 133 ? 25.627 29.406 -19.213 1.00 66.50 133 GLY A N 1
ATOM 1050 C CA . GLY A 1 133 ? 26.761 29.738 -18.348 1.00 66.50 133 GLY A CA 1
ATOM 1051 C C . GLY A 1 133 ? 28.111 29.850 -19.070 1.00 66.50 133 GLY A C 1
ATOM 1052 O O . GLY A 1 133 ? 28.961 30.611 -18.626 1.00 66.50 133 GLY A O 1
ATOM 1053 N N . ALA A 1 134 ? 28.315 29.149 -20.188 1.00 60.50 134 ALA A N 1
ATOM 1054 C CA . ALA A 1 134 ? 29.521 29.267 -21.007 1.00 60.50 134 ALA A CA 1
ATOM 1055 C C . ALA A 1 134 ? 29.493 30.509 -21.908 1.00 60.50 134 ALA A C 1
ATOM 1057 O O . ALA A 1 134 ? 30.545 31.070 -22.177 1.00 60.50 134 ALA A O 1
ATOM 1058 N N . VAL A 1 135 ? 28.311 30.951 -22.352 1.00 62.25 135 VAL A N 1
ATOM 1059 C CA . VAL A 1 135 ? 28.155 32.214 -23.096 1.00 62.25 135 VAL A CA 1
ATOM 1060 C C . VAL A 1 135 ? 28.371 33.403 -22.158 1.00 62.25 135 VAL A C 1
ATOM 1062 O O . VAL A 1 135 ? 29.161 34.282 -22.470 1.00 62.25 135 VAL A O 1
ATOM 1065 N N . LEU A 1 136 ? 27.782 33.364 -20.957 1.00 62.59 136 LEU A N 1
ATOM 1066 C CA . LEU A 1 136 ? 28.006 34.389 -19.931 1.00 62.59 136 LEU A CA 1
ATOM 1067 C C . LEU A 1 136 ? 29.470 34.464 -19.475 1.00 62.59 136 LEU A C 1
ATOM 1069 O O . LEU A 1 136 ? 29.982 35.555 -19.277 1.00 62.59 136 LEU A O 1
ATOM 1073 N N . ALA A 1 137 ? 30.163 33.326 -19.363 1.00 62.41 137 ALA A N 1
ATOM 1074 C CA . ALA A 1 137 ? 31.587 33.312 -19.022 1.00 62.41 137 ALA A CA 1
ATOM 1075 C C . ALA A 1 137 ? 32.486 33.915 -20.118 1.00 62.41 137 ALA A C 1
ATOM 1077 O O . ALA A 1 137 ? 33.586 34.353 -19.812 1.00 62.41 137 ALA A O 1
ATOM 1078 N N . VAL A 1 138 ? 32.038 33.919 -21.379 1.00 60.06 138 VAL A N 1
ATOM 1079 C CA . VAL A 1 138 ? 32.741 34.581 -22.491 1.00 60.06 138 VAL A CA 1
ATOM 1080 C C . VAL A 1 138 ? 32.427 36.080 -22.506 1.00 60.06 138 VAL A C 1
ATOM 1082 O O . VAL A 1 138 ? 33.323 36.880 -22.751 1.00 60.06 138 VAL A O 1
ATOM 1085 N N . ASP A 1 139 ? 31.190 36.462 -22.180 1.00 55.53 139 ASP A N 1
ATOM 1086 C CA . ASP A 1 139 ? 30.778 37.868 -22.085 1.00 55.53 139 ASP A CA 1
ATOM 1087 C C . ASP A 1 139 ? 31.369 38.584 -20.844 1.00 55.53 139 ASP A C 1
ATOM 1089 O O . ASP A 1 139 ? 31.557 39.800 -20.875 1.00 55.53 139 ASP A O 1
ATOM 1093 N N . ASP A 1 140 ? 31.718 37.852 -19.774 1.00 55.59 140 ASP A N 1
ATOM 1094 C CA . ASP A 1 140 ? 32.432 38.385 -18.596 1.00 55.59 140 ASP A CA 1
ATOM 1095 C C . ASP A 1 140 ? 33.894 38.779 -18.911 1.00 55.59 140 ASP A C 1
ATOM 1097 O O . ASP A 1 140 ? 34.448 39.665 -18.255 1.00 55.59 140 ASP A O 1
ATOM 1101 N N . ASP A 1 141 ? 34.517 38.162 -19.923 1.00 54.09 141 ASP A N 1
ATOM 1102 C CA . ASP A 1 141 ? 35.885 38.486 -20.362 1.00 54.09 141 ASP A CA 1
ATOM 1103 C C . ASP A 1 141 ? 35.931 39.703 -21.317 1.00 54.09 141 ASP A C 1
ATOM 1105 O O . ASP A 1 141 ? 37.011 40.230 -21.597 1.00 54.09 141 ASP A O 1
ATOM 1109 N N . GLU A 1 142 ? 34.776 40.184 -21.799 1.00 52.75 142 GLU A N 1
ATOM 1110 C CA . GLU A 1 142 ? 34.668 41.241 -22.819 1.00 52.75 142 GLU A CA 1
ATOM 1111 C C . GLU A 1 142 ? 33.802 42.438 -22.370 1.00 52.75 142 GLU A C 1
ATOM 1113 O O . GLU A 1 142 ? 33.161 43.121 -23.172 1.00 52.75 142 GLU A O 1
ATOM 1118 N N . ALA A 1 143 ? 33.814 42.752 -21.070 1.00 46.25 143 ALA A N 1
ATOM 1119 C CA . ALA A 1 143 ? 33.257 44.002 -20.559 1.00 46.25 143 ALA A CA 1
ATOM 1120 C C . ALA A 1 143 ? 34.228 45.184 -20.803 1.00 46.25 143 ALA A C 1
ATOM 1122 O O . ALA A 1 143 ? 35.393 45.115 -20.396 1.00 46.25 143 ALA A O 1
ATOM 1123 N N . PRO A 1 144 ? 33.794 46.306 -21.420 1.00 45.22 144 PRO A N 1
ATOM 1124 C CA . PRO A 1 144 ? 34.578 47.533 -21.408 1.00 45.22 144 PRO A CA 1
ATOM 1125 C C . PRO A 1 144 ? 34.693 48.037 -19.969 1.00 45.22 144 PRO A C 1
ATOM 1127 O O . PRO A 1 144 ? 33.710 48.056 -19.231 1.00 45.22 144 PRO A O 1
ATOM 1130 N N . ASP A 1 145 ? 35.903 48.451 -19.605 1.00 49.56 145 ASP A N 1
ATOM 1131 C CA . ASP A 1 145 ? 36.318 48.957 -18.296 1.00 49.56 145 ASP A CA 1
ATOM 1132 C C . ASP A 1 145 ? 35.487 50.200 -17.897 1.00 49.56 145 ASP A C 1
ATOM 1134 O O . ASP A 1 145 ? 35.884 51.349 -18.093 1.00 49.56 145 ASP A O 1
ATOM 1138 N N . ALA A 1 146 ? 34.270 49.973 -17.405 1.00 40.94 146 ALA A N 1
ATOM 1139 C CA . ALA A 1 146 ? 33.387 50.983 -16.845 1.00 40.94 146 ALA A CA 1
ATOM 1140 C C . ALA A 1 146 ? 33.489 50.899 -15.322 1.00 40.94 146 ALA A C 1
ATOM 1142 O O . ALA A 1 146 ? 32.651 50.321 -14.628 1.00 40.94 146 ALA A O 1
ATOM 1143 N N . ALA A 1 147 ? 34.564 51.485 -14.803 1.00 52.75 147 ALA A N 1
ATOM 1144 C CA . ALA A 1 147 ? 34.603 51.937 -13.426 1.00 52.75 147 ALA A CA 1
ATOM 1145 C C . ALA A 1 147 ? 33.382 52.841 -13.175 1.00 52.75 147 ALA A C 1
ATOM 1147 O O . ALA A 1 147 ? 33.214 53.834 -13.877 1.00 52.75 147 ALA A O 1
ATOM 1148 N N . ASP A 1 148 ? 32.499 52.447 -12.247 1.00 54.72 148 ASP A N 1
ATOM 1149 C CA . ASP A 1 148 ? 32.008 53.307 -11.149 1.00 54.72 148 ASP A CA 1
ATOM 1150 C C . ASP A 1 148 ? 30.683 52.849 -10.497 1.00 54.72 148 ASP A C 1
ATOM 1152 O O . ASP A 1 148 ? 30.332 53.360 -9.430 1.00 54.72 148 ASP A O 1
ATOM 1156 N N . GLU A 1 149 ? 29.963 51.843 -11.006 1.00 52.75 149 GLU A N 1
ATOM 1157 C CA . GLU A 1 149 ? 28.668 51.458 -10.397 1.00 52.75 149 GLU A CA 1
ATOM 1158 C C . GLU A 1 149 ? 28.768 50.506 -9.188 1.00 52.75 149 GLU A C 1
ATOM 1160 O O . GLU A 1 149 ? 27.886 50.514 -8.322 1.00 52.75 149 GLU A O 1
ATOM 1165 N N . SER A 1 150 ? 29.869 49.765 -9.025 1.00 54.28 150 SER A N 1
ATOM 1166 C CA . SER A 1 150 ? 30.067 48.814 -7.912 1.00 54.28 150 SER A CA 1
ATOM 1167 C C . SER A 1 150 ? 30.196 49.492 -6.539 1.00 54.28 150 SER A C 1
ATOM 1169 O O . SER A 1 150 ? 29.974 48.864 -5.505 1.00 54.28 150 SER A O 1
ATOM 1171 N N . SER A 1 151 ? 30.527 50.788 -6.516 1.00 58.16 151 SER A N 1
ATOM 1172 C CA . SER A 1 151 ? 30.674 51.573 -5.282 1.00 58.16 151 SER A CA 1
ATOM 1173 C C . SER A 1 151 ? 29.333 51.870 -4.596 1.00 58.16 151 SER A C 1
ATOM 1175 O O . SER A 1 151 ? 29.274 52.046 -3.377 1.00 58.16 151 SER A O 1
ATOM 1177 N N . SER A 1 152 ? 28.239 51.880 -5.365 1.00 62.72 152 SER A N 1
ATOM 1178 C CA . SER A 1 152 ? 26.899 52.209 -4.873 1.00 62.72 152 SER A CA 1
ATOM 1179 C C . SER A 1 152 ? 26.260 51.060 -4.085 1.00 62.72 152 SER A C 1
ATOM 1181 O O . SER A 1 152 ? 25.582 51.291 -3.081 1.00 62.72 152 SER A O 1
ATOM 1183 N N . ILE A 1 153 ? 26.542 49.816 -4.482 1.00 68.38 153 ILE A N 1
ATOM 1184 C CA . ILE A 1 153 ? 26.021 48.602 -3.840 1.00 68.38 153 ILE A CA 1
ATOM 1185 C C . ILE A 1 153 ? 26.717 48.379 -2.493 1.00 68.38 153 ILE A C 1
ATOM 1187 O O . ILE A 1 153 ? 26.060 48.094 -1.491 1.00 68.38 153 ILE A O 1
ATOM 1191 N N . ASP A 1 154 ? 28.033 48.590 -2.438 1.00 65.19 154 ASP A N 1
ATOM 1192 C CA . ASP A 1 154 ? 28.819 48.412 -1.212 1.00 65.19 154 ASP A CA 1
ATOM 1193 C C . ASP A 1 154 ? 28.498 49.498 -0.162 1.00 65.19 154 ASP A C 1
ATOM 1195 O O . ASP A 1 154 ? 28.384 49.229 1.038 1.00 65.19 154 ASP A O 1
ATOM 1199 N N . ALA A 1 155 ? 28.219 50.727 -0.616 1.00 67.44 155 ALA A N 1
ATOM 1200 C CA . ALA A 1 155 ? 27.711 51.801 0.237 1.00 67.44 155 ALA A CA 1
ATOM 1201 C C . ALA A 1 155 ? 26.308 51.499 0.798 1.00 67.44 155 ALA A C 1
ATOM 1203 O O . ALA A 1 155 ? 26.029 51.812 1.959 1.00 67.44 155 ALA A O 1
ATOM 1204 N N . PHE A 1 156 ? 25.439 50.857 0.010 1.00 68.19 156 PHE A N 1
ATOM 1205 C CA . PHE A 1 156 ? 24.090 50.476 0.432 1.00 68.19 156 PHE A CA 1
ATOM 1206 C C . PHE A 1 156 ? 24.118 49.388 1.513 1.00 68.19 156 PHE A C 1
ATOM 1208 O O . PHE A 1 156 ? 23.458 49.521 2.541 1.00 68.19 156 PHE A O 1
ATOM 1215 N N . VAL A 1 157 ? 24.947 48.353 1.348 1.00 70.75 157 VAL A N 1
ATOM 1216 C CA . VAL A 1 157 ? 25.107 47.279 2.346 1.00 70.75 157 VAL A CA 1
ATOM 1217 C C . VAL A 1 157 ? 25.648 47.826 3.671 1.00 70.75 157 VAL A C 1
ATOM 1219 O O . VAL A 1 157 ? 25.184 47.442 4.747 1.00 70.75 157 VAL A O 1
ATOM 1222 N N . LYS A 1 158 ? 26.573 48.788 3.611 1.00 68.31 158 LYS A N 1
ATOM 1223 C CA . LYS A 1 158 ? 27.145 49.431 4.800 1.00 68.31 158 LYS A CA 1
ATOM 1224 C C . LYS A 1 158 ? 26.160 50.355 5.523 1.00 68.31 158 LYS A C 1
ATOM 1226 O O . LYS A 1 158 ? 26.244 50.486 6.741 1.00 68.31 158 LYS A O 1
ATOM 1231 N N . ALA A 1 159 ? 25.219 50.965 4.803 1.00 66.12 159 ALA A N 1
ATOM 1232 C CA . ALA A 1 159 ? 24.205 51.849 5.379 1.00 66.12 159 ALA A CA 1
ATOM 1233 C C . ALA A 1 159 ? 23.135 51.105 6.204 1.00 66.12 159 ALA A C 1
ATOM 1235 O O . ALA A 1 159 ? 22.549 51.695 7.109 1.00 66.12 159 ALA A O 1
ATOM 1236 N N . PHE A 1 160 ? 22.902 49.815 5.930 1.00 57.16 160 PHE A N 1
ATOM 1237 C CA . PHE A 1 160 ? 21.923 48.991 6.655 1.00 57.16 160 PHE A CA 1
ATOM 1238 C C . PHE A 1 160 ? 22.506 48.213 7.845 1.00 57.16 160 PHE A C 1
ATOM 1240 O O . PHE A 1 160 ? 21.753 47.615 8.614 1.00 57.16 160 PHE A O 1
ATOM 1247 N N . ALA A 1 161 ? 23.825 48.237 8.044 1.00 48.81 161 ALA A N 1
ATOM 1248 C CA . ALA A 1 161 ? 24.469 47.578 9.174 1.00 48.81 161 ALA A CA 1
ATOM 1249 C C . ALA A 1 161 ? 24.549 48.519 10.395 1.00 48.81 161 ALA A C 1
ATOM 1251 O O . ALA A 1 161 ? 25.478 49.311 10.541 1.00 48.81 161 ALA A O 1
ATOM 1252 N N . THR A 1 162 ? 23.573 48.431 11.301 1.00 46.78 162 THR A N 1
ATOM 1253 C CA . THR A 1 162 ? 23.650 49.040 12.644 1.00 46.78 162 THR A CA 1
ATOM 1254 C C . THR A 1 162 ? 24.675 48.312 13.531 1.00 46.78 162 THR A C 1
ATOM 1256 O O . THR A 1 162 ? 24.691 47.079 13.518 1.00 46.78 162 THR A O 1
ATOM 1259 N N . PRO A 1 163 ? 25.478 49.010 14.363 1.00 49.66 163 PRO A N 1
ATOM 1260 C CA . PRO A 1 163 ? 26.416 48.366 15.277 1.00 49.66 163 PRO A CA 1
ATOM 1261 C C . PRO A 1 163 ? 25.699 47.975 16.579 1.00 49.66 163 PRO A C 1
ATOM 1263 O O . PRO A 1 163 ? 25.383 48.830 17.405 1.00 49.66 163 PRO A O 1
ATOM 1266 N N . ALA A 1 164 ? 25.430 46.683 16.768 1.00 36.50 164 ALA A N 1
ATOM 1267 C CA . ALA A 1 164 ? 25.058 46.123 18.067 1.00 36.50 164 ALA A CA 1
ATOM 1268 C C . ALA A 1 164 ? 26.314 45.574 18.765 1.00 36.50 164 ALA A C 1
ATOM 1270 O O . ALA A 1 164 ? 27.162 44.946 18.134 1.00 36.50 164 ALA A O 1
ATOM 1271 N N . ALA A 1 165 ? 26.434 45.895 20.051 1.00 38.34 165 ALA A N 1
ATOM 1272 C CA . ALA A 1 165 ? 27.597 45.699 20.904 1.00 38.34 165 ALA A CA 1
ATOM 1273 C C . ALA A 1 165 ? 27.924 44.228 21.243 1.00 38.34 165 ALA A C 1
ATOM 1275 O O . ALA A 1 165 ? 27.030 43.396 21.354 1.00 38.34 165 ALA A O 1
ATOM 1276 N N . ASP A 1 166 ? 29.228 43.998 21.431 1.00 41.50 166 ASP A N 1
ATOM 1277 C CA . ASP A 1 166 ? 29.950 42.998 22.242 1.00 41.50 166 ASP A CA 1
ATOM 1278 C C . ASP A 1 166 ? 29.168 41.836 22.903 1.00 41.50 166 ASP A C 1
ATOM 1280 O O . ASP A 1 166 ? 28.476 42.025 23.900 1.00 41.50 166 ASP A O 1
ATOM 1284 N N . GLU A 1 167 ? 29.449 40.605 22.450 1.00 36.25 167 GLU A N 1
ATOM 1285 C CA . GLU A 1 167 ? 29.611 39.403 23.291 1.00 36.25 167 GLU A CA 1
ATOM 1286 C C . GLU A 1 167 ? 30.678 38.467 22.663 1.00 36.25 167 GLU A C 1
ATOM 1288 O O . GLU A 1 167 ? 30.745 38.345 21.435 1.00 36.25 167 GLU A O 1
ATOM 1293 N N . PRO A 1 168 ? 31.533 37.787 23.461 1.00 43.16 168 PRO A N 1
ATOM 1294 C CA . PRO A 1 168 ? 32.647 36.995 22.946 1.00 43.16 168 PRO A CA 1
ATOM 1295 C C . PRO A 1 168 ? 32.188 35.587 22.539 1.00 43.16 168 PRO A C 1
ATOM 1297 O O . PRO A 1 168 ? 32.118 34.670 23.358 1.00 43.16 168 PRO A O 1
ATOM 1300 N N . ALA A 1 169 ? 31.918 35.394 21.249 1.00 33.28 169 ALA A N 1
ATOM 1301 C CA . ALA A 1 169 ? 31.679 34.077 20.670 1.00 33.28 169 ALA A CA 1
ATOM 1302 C C . ALA A 1 169 ? 33.001 33.414 20.235 1.00 33.28 169 ALA A C 1
ATOM 1304 O O . ALA A 1 169 ? 33.815 33.973 19.502 1.00 33.28 169 ALA A O 1
ATOM 1305 N N . THR A 1 170 ? 33.198 32.191 20.716 1.00 36.12 170 THR A N 1
ATOM 1306 C CA . THR A 1 170 ? 34.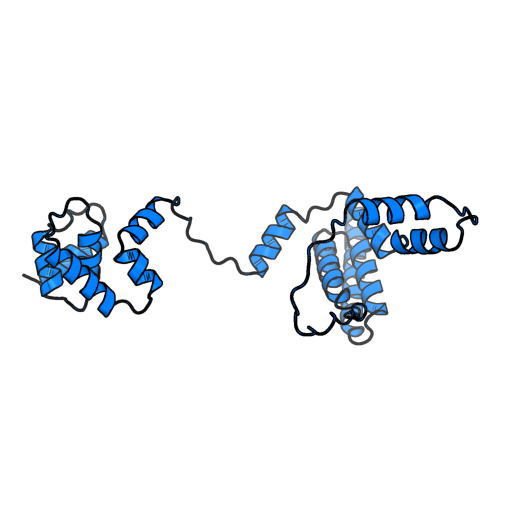263 31.232 20.390 1.00 36.12 170 THR A CA 1
ATOM 1307 C C . THR A 1 170 ? 34.433 31.080 18.865 1.00 36.12 170 THR A C 1
ATOM 1309 O O . THR A 1 170 ? 33.426 31.100 18.155 1.00 36.12 170 THR A O 1
ATOM 13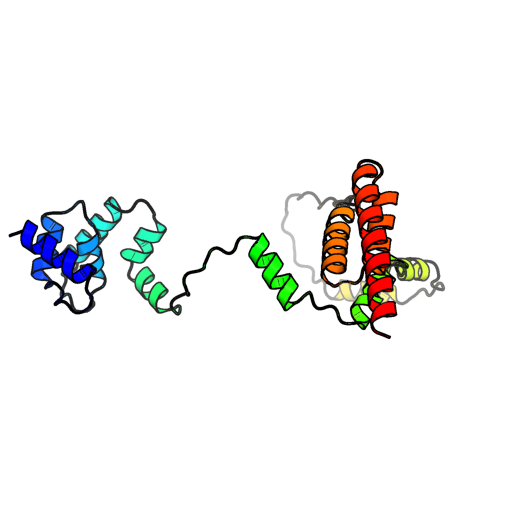12 N N . PRO A 1 171 ? 35.652 30.886 18.314 1.00 40.09 171 PRO A N 1
ATOM 1313 C CA . P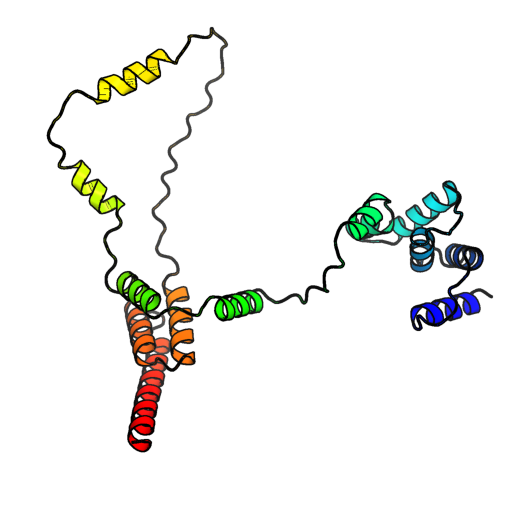RO A 1 171 ? 35.821 30.764 16.868 1.00 40.09 171 PRO A CA 1
ATOM 1314 C C . PRO A 1 171 ? 35.233 29.434 16.377 1.00 40.09 171 PRO A C 1
ATOM 1316 O O . PRO A 1 171 ? 35.836 28.372 16.529 1.00 40.09 171 PRO A O 1
ATOM 1319 N N . ALA A 1 172 ? 34.044 29.492 15.778 1.00 39.91 172 ALA A N 1
ATOM 1320 C CA . ALA A 1 172 ? 33.537 28.419 14.936 1.00 39.91 172 ALA A CA 1
ATOM 1321 C C . ALA A 1 172 ? 34.383 28.363 13.645 1.00 39.91 172 ALA A C 1
ATOM 1323 O O . ALA A 1 172 ? 34.692 29.413 13.072 1.00 39.91 172 ALA A O 1
ATOM 1324 N N . PRO A 1 173 ? 34.784 27.172 13.167 1.00 42.94 173 PRO A N 1
ATOM 1325 C CA . PRO A 1 173 ? 35.569 27.060 11.949 1.00 42.94 173 PRO A CA 1
ATOM 1326 C C . PRO A 1 173 ? 34.719 27.473 10.743 1.00 42.94 173 PRO A C 1
ATOM 1328 O O . PRO A 1 173 ? 33.581 27.030 10.586 1.00 42.94 173 PRO A O 1
ATOM 1331 N N . ALA A 1 174 ? 35.295 28.326 9.894 1.00 43.44 174 ALA A N 1
ATOM 1332 C CA . ALA A 1 174 ? 34.707 28.776 8.639 1.00 43.44 174 ALA A CA 1
ATOM 1333 C C . ALA A 1 174 ? 34.237 27.585 7.776 1.00 43.44 174 ALA A C 1
ATOM 1335 O O . ALA A 1 174 ? 34.930 26.562 7.723 1.00 43.44 174 ALA A O 1
ATOM 1336 N N . PRO A 1 175 ? 33.102 27.695 7.059 1.00 41.34 175 PRO A N 1
ATOM 1337 C CA . PRO A 1 175 ? 32.682 26.660 6.131 1.00 41.34 175 PRO A CA 1
ATOM 1338 C C . PRO A 1 175 ? 33.693 26.601 4.984 1.00 41.34 175 PRO A C 1
ATOM 1340 O O . PRO A 1 175 ? 33.759 27.482 4.126 1.00 41.34 175 PRO A O 1
ATOM 1343 N N . ALA A 1 176 ? 34.512 25.551 4.988 1.00 40.81 176 ALA A N 1
ATOM 1344 C CA . ALA A 1 176 ? 35.349 25.203 3.858 1.00 40.81 176 ALA A CA 1
ATOM 1345 C C . ALA A 1 176 ? 34.455 25.073 2.618 1.00 40.81 176 ALA A C 1
ATOM 1347 O O . ALA A 1 176 ? 33.485 24.310 2.620 1.00 40.81 176 ALA A O 1
ATOM 1348 N N . LYS A 1 177 ? 34.790 25.825 1.562 1.00 41.12 177 LYS A N 1
ATOM 1349 C CA . LYS A 1 177 ? 34.230 25.660 0.220 1.00 41.12 177 LYS A CA 1
ATOM 1350 C C . LYS A 1 177 ? 34.320 24.177 -0.143 1.00 41.12 177 LYS A C 1
ATOM 1352 O O . LYS A 1 177 ? 35.403 23.676 -0.443 1.00 41.12 177 LYS A O 1
ATOM 1357 N N . ARG A 1 178 ? 33.189 23.466 -0.097 1.00 37.91 178 ARG A N 1
ATOM 1358 C CA . ARG A 1 178 ? 33.061 22.153 -0.729 1.00 37.91 178 ARG A CA 1
ATOM 1359 C C . ARG A 1 178 ? 33.232 22.386 -2.220 1.00 37.91 178 ARG A C 1
ATOM 1361 O O . ARG A 1 178 ? 32.298 22.797 -2.896 1.00 37.91 178 ARG A O 1
ATOM 1368 N N . GLN A 1 179 ? 34.438 22.140 -2.715 1.00 40.34 179 GLN A N 1
ATOM 1369 C CA . GLN A 1 179 ? 34.631 21.803 -4.113 1.00 40.34 179 GLN A CA 1
ATOM 1370 C C . GLN A 1 179 ? 33.828 20.523 -4.341 1.00 40.34 179 GLN A C 1
ATOM 1372 O O . GLN A 1 179 ? 34.237 19.440 -3.930 1.00 40.34 179 GLN A O 1
ATOM 1377 N N . THR A 1 180 ? 32.633 20.653 -4.906 1.00 39.69 180 THR A N 1
ATOM 1378 C CA . THR A 1 180 ? 31.990 19.531 -5.577 1.00 39.69 180 THR A CA 1
ATOM 1379 C C . THR A 1 180 ? 32.898 19.163 -6.747 1.00 39.69 180 THR A C 1
ATOM 1381 O O . THR A 1 180 ? 33.121 20.014 -7.611 1.00 39.69 180 THR A O 1
ATOM 1384 N N . PRO A 1 181 ? 33.453 17.942 -6.805 1.00 41.66 181 PRO A N 1
ATOM 1385 C CA . PRO A 1 181 ? 33.998 17.445 -8.056 1.00 41.66 181 PRO A CA 1
ATOM 1386 C C . PRO A 1 181 ? 32.869 17.502 -9.087 1.00 41.66 181 PRO A C 1
ATOM 1388 O O . PRO A 1 181 ? 31.735 17.131 -8.767 1.00 41.66 181 PRO A O 1
ATOM 1391 N N . ALA A 1 182 ? 33.164 17.986 -10.295 1.00 45.38 182 ALA A N 1
ATOM 1392 C CA . ALA A 1 182 ? 32.255 17.865 -11.429 1.00 45.38 182 ALA A CA 1
ATOM 1393 C C . ALA A 1 182 ? 31.702 16.426 -11.474 1.00 45.38 182 ALA A C 1
ATOM 1395 O O . ALA A 1 182 ? 32.475 15.482 -11.257 1.00 45.38 182 ALA A O 1
ATOM 1396 N N . PRO A 1 183 ? 30.389 16.232 -11.690 1.00 42.91 183 PRO A N 1
ATOM 1397 C CA . PRO A 1 183 ? 29.823 14.897 -11.721 1.00 42.91 183 PRO A CA 1
ATOM 1398 C C . PRO A 1 183 ? 30.537 14.102 -12.815 1.00 42.91 183 PRO A C 1
ATOM 1400 O O . PRO A 1 183 ? 30.529 14.472 -13.988 1.00 42.91 183 PRO A O 1
ATOM 1403 N N . ALA A 1 184 ? 31.196 13.015 -12.415 1.00 46.06 184 ALA A N 1
ATOM 1404 C CA . ALA A 1 184 ? 31.692 12.023 -13.353 1.00 46.06 184 ALA A CA 1
ATOM 1405 C C . ALA A 1 184 ? 30.520 11.569 -14.249 1.00 46.06 184 ALA A C 1
ATOM 1407 O O . ALA A 1 184 ? 29.410 11.396 -13.736 1.00 46.06 184 ALA A O 1
ATOM 1408 N N . PRO A 1 185 ? 30.724 11.363 -15.561 1.00 44.91 185 PRO A N 1
ATOM 1409 C CA . PRO A 1 185 ? 29.643 10.984 -16.462 1.00 44.91 185 PRO A CA 1
ATOM 1410 C C . PRO A 1 185 ? 29.117 9.585 -16.103 1.00 44.91 185 PRO A C 1
ATOM 1412 O O . PRO A 1 185 ? 29.708 8.563 -16.445 1.00 44.91 185 PRO A O 1
ATOM 1415 N N . ALA A 1 186 ? 27.979 9.534 -15.420 1.00 46.66 186 ALA A N 1
ATOM 1416 C CA . ALA A 1 186 ? 27.170 8.343 -15.180 1.00 46.66 186 ALA A CA 1
ATOM 1417 C C . ALA A 1 186 ? 25.688 8.731 -15.337 1.00 46.66 186 ALA A C 1
ATOM 1419 O O . ALA A 1 186 ? 25.340 9.850 -14.975 1.00 46.66 186 ALA A O 1
ATOM 1420 N N . PRO A 1 187 ? 24.761 7.867 -15.791 1.00 51.41 187 PRO A N 1
ATOM 1421 C CA . PRO A 1 187 ? 24.825 6.735 -16.703 1.00 51.41 187 PRO A CA 1
ATOM 1422 C C . PRO A 1 187 ? 24.029 7.075 -17.988 1.00 51.41 187 PRO A C 1
ATOM 1424 O O . PRO A 1 187 ? 22.997 6.462 -18.261 1.00 51.41 187 PRO A O 1
ATOM 1427 N N . ALA A 1 188 ? 24.482 8.042 -18.799 1.00 53.28 188 ALA A N 1
ATOM 1428 C CA . ALA A 1 188 ? 23.808 8.414 -20.060 1.00 53.28 188 ALA A CA 1
ATOM 1429 C C . ALA A 1 188 ? 23.543 7.201 -20.982 1.00 53.28 188 ALA A C 1
ATOM 1431 O O . ALA A 1 188 ? 22.556 7.158 -21.716 1.00 53.28 188 ALA A O 1
ATOM 1432 N N . SER A 1 189 ? 24.387 6.168 -20.870 1.00 61.03 189 SER A N 1
ATOM 1433 C CA . SER A 1 189 ? 24.237 4.880 -21.552 1.00 61.03 189 SER A CA 1
ATOM 1434 C C . SER A 1 189 ? 22.929 4.148 -21.190 1.00 61.03 189 SER A C 1
ATOM 1436 O O . SER A 1 189 ? 22.256 3.636 -22.080 1.00 61.03 189 SER A O 1
ATOM 1438 N N . SER A 1 190 ? 22.502 4.154 -19.918 1.00 64.06 190 SER A N 1
ATOM 1439 C CA . SER A 1 190 ? 21.297 3.420 -19.491 1.00 64.06 190 SER A CA 1
ATOM 1440 C C . SER A 1 190 ? 20.000 4.114 -19.912 1.00 64.06 190 SER A C 1
ATOM 1442 O O . SER A 1 190 ? 19.032 3.435 -20.249 1.00 64.06 190 SER A O 1
ATOM 1444 N N . LEU A 1 191 ? 19.981 5.452 -19.907 1.00 65.25 191 LEU A N 1
ATOM 1445 C CA . LEU A 1 191 ? 18.834 6.242 -20.369 1.00 65.25 191 LEU A CA 1
ATOM 1446 C C . LEU A 1 191 ? 18.694 6.188 -21.898 1.00 65.25 191 LEU A C 1
ATOM 1448 O O . LEU A 1 191 ? 17.594 6.078 -22.426 1.00 65.25 191 LEU A O 1
ATOM 1452 N N . SER A 1 192 ? 19.814 6.192 -22.621 1.00 80.69 192 SER A N 1
ATOM 1453 C CA . SER A 1 192 ? 19.792 6.060 -24.082 1.00 80.69 192 SER A CA 1
ATOM 1454 C C . SER A 1 192 ? 19.331 4.660 -24.523 1.00 80.69 192 SER A C 1
ATOM 1456 O O . SER A 1 192 ? 18.642 4.530 -25.534 1.00 80.69 192 SER A O 1
ATOM 1458 N N . GLU A 1 193 ? 19.656 3.604 -23.762 1.00 82.19 193 GLU A N 1
ATOM 1459 C CA . GLU A 1 193 ? 19.205 2.232 -24.051 1.00 82.19 193 GLU A CA 1
ATOM 1460 C C . GLU A 1 193 ? 17.684 2.069 -23.871 1.00 82.19 193 GLU A C 1
ATOM 1462 O O . GLU A 1 193 ? 17.024 1.454 -24.716 1.00 82.19 193 GLU A O 1
ATOM 1467 N N . SER A 1 194 ? 17.098 2.646 -22.813 1.00 82.81 194 SER A N 1
ATOM 1468 C CA . SER A 1 194 ? 15.644 2.597 -22.606 1.00 82.81 194 SER A CA 1
ATOM 1469 C C . SER A 1 194 ? 14.889 3.363 -23.696 1.00 82.81 194 SER A C 1
ATOM 1471 O O . SER A 1 194 ? 13.913 2.838 -24.237 1.00 82.81 194 SER A O 1
ATOM 1473 N N . LEU A 1 195 ? 15.387 4.540 -24.095 1.00 82.50 195 LEU A N 1
ATOM 1474 C CA . LEU A 1 195 ? 14.832 5.320 -25.205 1.00 82.50 195 LEU A CA 1
ATOM 1475 C C . LEU A 1 195 ? 14.870 4.544 -26.526 1.00 82.50 195 LEU A C 1
ATOM 1477 O O . LEU A 1 195 ? 13.849 4.454 -27.209 1.00 82.50 195 LEU A O 1
ATOM 1481 N N . ALA A 1 196 ? 15.994 3.903 -26.864 1.00 86.19 196 ALA A N 1
ATOM 1482 C CA . ALA A 1 196 ? 16.085 3.073 -28.066 1.00 86.19 196 ALA A CA 1
ATOM 1483 C C . ALA A 1 196 ? 15.013 1.968 -28.083 1.00 86.19 196 ALA A C 1
ATOM 1485 O O . ALA A 1 196 ? 14.361 1.735 -29.102 1.00 86.19 196 ALA A O 1
ATOM 1486 N N . LYS A 1 197 ? 14.767 1.322 -26.936 1.00 86.44 197 LYS A N 1
ATOM 1487 C CA . LYS A 1 197 ? 13.744 0.276 -26.793 1.00 86.44 197 LYS A CA 1
ATOM 1488 C C . LYS A 1 197 ? 12.322 0.805 -27.016 1.00 86.44 197 LYS A C 1
ATOM 1490 O O . LYS A 1 197 ? 11.496 0.090 -27.583 1.00 86.44 197 LYS A O 1
ATOM 1495 N N . ILE A 1 198 ? 12.042 2.045 -26.613 1.00 85.88 198 ILE A N 1
ATOM 1496 C CA . ILE A 1 198 ? 10.760 2.719 -26.867 1.00 85.88 198 ILE A CA 1
ATOM 1497 C C . ILE A 1 198 ? 10.584 2.980 -28.371 1.00 85.88 198 ILE A C 1
ATOM 1499 O O . ILE A 1 198 ? 9.553 2.607 -28.931 1.00 85.88 198 ILE A O 1
ATOM 1503 N N . TYR A 1 199 ? 11.603 3.511 -29.056 1.00 84.94 199 TYR A N 1
ATOM 1504 C CA . TYR A 1 199 ? 11.545 3.753 -30.505 1.00 84.94 199 TYR A CA 1
ATOM 1505 C C . TYR A 1 199 ? 11.336 2.468 -31.326 1.00 84.94 199 TYR A C 1
ATOM 1507 O O . TYR A 1 199 ? 10.610 2.490 -32.322 1.00 84.94 199 TYR A O 1
ATOM 1515 N N . ILE A 1 200 ? 11.903 1.335 -30.889 1.00 88.19 200 ILE A N 1
ATOM 1516 C CA . ILE A 1 200 ? 11.654 0.018 -31.504 1.00 88.19 200 ILE A CA 1
ATOM 1517 C C . ILE A 1 200 ? 10.177 -0.376 -31.377 1.00 88.19 200 ILE A C 1
ATOM 1519 O O . ILE A 1 200 ? 9.579 -0.821 -32.356 1.00 88.19 200 ILE A O 1
ATOM 1523 N N . LYS A 1 201 ? 9.577 -0.199 -30.192 1.00 85.75 201 LYS A N 1
ATOM 1524 C CA . LYS A 1 201 ? 8.155 -0.504 -29.956 1.00 85.75 201 LYS A CA 1
ATOM 1525 C C . LYS A 1 201 ? 7.223 0.394 -30.771 1.00 85.75 201 LYS A C 1
ATOM 1527 O O . LYS A 1 201 ? 6.200 -0.077 -31.247 1.00 85.7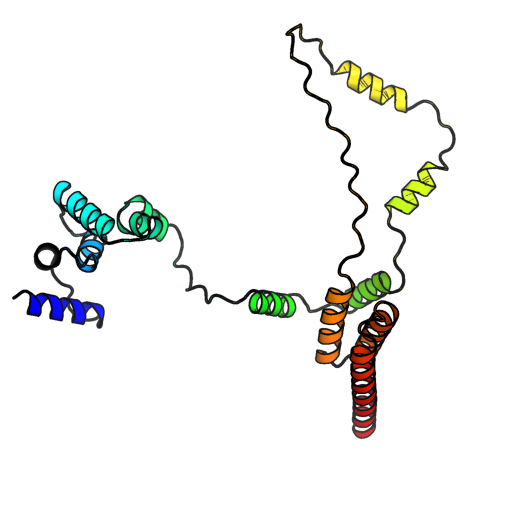5 201 LYS A O 1
ATOM 1532 N N . GLN A 1 202 ? 7.596 1.658 -30.962 1.00 83.19 202 GLN A N 1
ATOM 1533 C CA . GLN A 1 202 ? 6.847 2.632 -31.763 1.00 83.19 202 GLN A CA 1
ATOM 1534 C C . GLN A 1 202 ? 6.994 2.424 -33.286 1.00 83.19 202 GLN A C 1
ATOM 1536 O O . GLN A 1 202 ? 6.441 3.201 -34.058 1.00 83.19 202 GLN A O 1
ATOM 1541 N N . GLY A 1 203 ? 7.765 1.429 -33.745 1.00 83.94 203 GLY A N 1
ATOM 1542 C CA . GLY A 1 203 ? 7.990 1.167 -35.174 1.00 83.94 203 GLY A CA 1
ATOM 1543 C C . GLY A 1 203 ? 8.946 2.150 -35.865 1.00 83.94 203 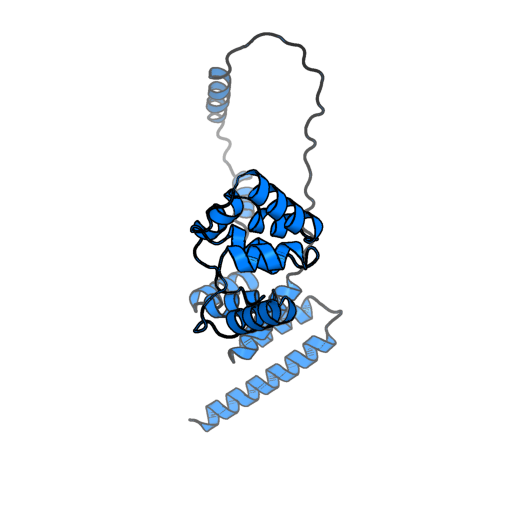GLY A C 1
ATOM 1544 O O . GLY A 1 203 ? 9.162 2.076 -37.072 1.00 83.94 203 GLY A O 1
ATOM 1545 N N . ARG A 1 204 ? 9.569 3.068 -35.117 1.00 86.44 204 ARG A N 1
ATOM 1546 C CA . ARG A 1 204 ? 10.481 4.097 -35.643 1.00 86.44 204 ARG A CA 1
ATOM 1547 C C . ARG A 1 204 ? 11.921 3.581 -35.682 1.00 86.44 204 ARG A C 1
ATOM 1549 O O . ARG A 1 204 ? 12.799 4.053 -34.960 1.00 86.44 204 ARG A O 1
ATOM 1556 N N . TYR A 1 205 ? 12.167 2.597 -36.546 1.00 90.62 205 TYR A N 1
ATOM 1557 C CA . TYR A 1 205 ? 13.426 1.841 -36.574 1.00 90.62 205 TYR A CA 1
ATOM 1558 C C . TYR A 1 205 ? 14.664 2.668 -36.961 1.00 90.62 205 TYR A C 1
ATOM 1560 O O . TYR A 1 205 ? 15.738 2.415 -36.420 1.00 90.62 205 TYR A O 1
ATOM 1568 N N . ASN A 1 206 ? 14.521 3.676 -37.834 1.00 86.50 206 ASN A N 1
ATOM 1569 C CA . ASN A 1 206 ? 15.624 4.565 -38.236 1.00 86.50 206 ASN A CA 1
ATOM 1570 C C . ASN A 1 206 ? 16.245 5.290 -37.026 1.00 86.50 206 ASN A C 1
ATOM 1572 O O . ASN A 1 206 ? 17.450 5.217 -36.807 1.00 86.50 206 ASN A O 1
ATOM 1576 N N . LYS A 1 207 ? 15.404 5.912 -36.189 1.00 82.69 207 LYS A N 1
ATOM 1577 C CA . LYS A 1 207 ? 15.850 6.655 -34.999 1.00 82.69 207 LYS A CA 1
ATOM 1578 C C . LYS A 1 207 ? 16.433 5.727 -33.933 1.00 82.69 207 LYS A C 1
ATOM 1580 O O . LYS A 1 207 ? 17.476 6.012 -33.353 1.00 82.69 207 LYS A O 1
ATOM 1585 N N . ALA A 1 208 ? 15.803 4.568 -33.713 1.00 88.81 208 ALA A N 1
ATOM 1586 C CA . ALA A 1 208 ? 16.343 3.552 -32.808 1.00 88.81 208 ALA A CA 1
ATOM 1587 C C . ALA A 1 208 ? 17.750 3.089 -33.231 1.00 88.81 208 ALA A C 1
ATOM 1589 O O . ALA A 1 208 ? 18.612 2.870 -32.380 1.00 88.81 208 ALA A O 1
ATOM 1590 N N . TYR A 1 209 ? 17.992 2.956 -34.538 1.00 90.88 209 TYR A N 1
ATOM 1591 C CA . TYR A 1 209 ? 19.279 2.530 -35.081 1.00 90.88 209 TYR A CA 1
ATOM 1592 C C . TYR A 1 209 ? 20.393 3.548 -34.800 1.00 90.88 209 TYR A C 1
ATOM 1594 O O . TYR A 1 209 ? 21.483 3.154 -34.385 1.00 90.88 209 TYR A O 1
ATOM 1602 N N . GLU A 1 210 ? 20.117 4.844 -34.954 1.00 87.31 210 GLU A N 1
ATOM 1603 C CA . GLU A 1 210 ? 21.075 5.921 -34.667 1.00 87.31 210 GLU A CA 1
ATOM 1604 C C . GLU A 1 210 ? 21.472 5.966 -33.185 1.00 87.31 210 GLU A C 1
ATOM 1606 O O . GLU A 1 210 ? 22.660 6.040 -32.863 1.00 87.31 210 GLU A O 1
ATOM 1611 N N . ILE A 1 211 ? 20.499 5.824 -32.277 1.00 87.06 211 ILE A N 1
ATOM 1612 C CA . ILE A 1 211 ? 20.751 5.811 -30.828 1.00 87.06 211 ILE A CA 1
ATOM 1613 C C . ILE A 1 211 ? 21.644 4.621 -30.443 1.00 87.06 211 ILE A C 1
ATOM 1615 O O . ILE A 1 211 ? 22.620 4.782 -29.706 1.00 87.06 211 ILE A O 1
ATOM 1619 N N . ILE A 1 212 ? 21.354 3.422 -30.966 1.00 87.88 212 ILE A N 1
ATOM 1620 C CA . ILE A 1 212 ? 22.155 2.218 -30.691 1.00 87.88 212 ILE A CA 1
ATOM 1621 C C . ILE A 1 212 ? 23.558 2.327 -31.305 1.00 87.88 212 ILE A C 1
ATOM 1623 O O . ILE A 1 212 ? 24.530 1.877 -30.697 1.00 87.88 212 ILE A O 1
ATOM 1627 N N . LEU A 1 213 ? 23.698 2.963 -32.470 1.00 87.62 213 LEU A N 1
ATOM 1628 C CA . LEU A 1 213 ? 25.001 3.215 -33.086 1.00 87.62 213 LEU A CA 1
ATOM 1629 C C . LEU A 1 213 ? 25.853 4.167 -32.233 1.00 87.62 213 LEU A C 1
ATOM 1631 O O . LEU A 1 213 ? 27.038 3.911 -32.019 1.00 87.62 213 LEU A O 1
ATOM 1635 N N . HIS A 1 214 ? 25.255 5.225 -31.690 1.00 85.69 214 HIS A N 1
ATOM 1636 C CA . HIS A 1 214 ? 25.946 6.137 -30.781 1.00 85.69 214 HIS A CA 1
ATOM 1637 C C . HIS A 1 214 ? 26.368 5.432 -29.475 1.00 85.69 214 HIS A C 1
ATOM 1639 O O . HIS A 1 214 ? 27.502 5.571 -29.011 1.00 85.69 214 HIS A O 1
ATOM 1645 N N . LEU A 1 215 ? 25.495 4.587 -28.916 1.00 85.25 215 LEU A N 1
ATOM 1646 C CA . LEU A 1 215 ? 25.799 3.739 -27.755 1.00 85.25 215 LEU A CA 1
ATOM 1647 C C . LEU A 1 215 ? 26.959 2.769 -28.010 1.00 85.25 215 LEU A C 1
ATOM 1649 O O . LEU A 1 215 ? 27.797 2.584 -27.121 1.00 85.25 215 LEU A O 1
ATOM 1653 N N . TYR A 1 216 ? 27.015 2.184 -29.210 1.00 84.38 216 TYR A N 1
ATOM 1654 C CA . TYR A 1 216 ? 28.086 1.294 -29.655 1.00 84.38 216 TYR A CA 1
ATOM 1655 C C . TYR A 1 216 ? 29.448 1.999 -29.648 1.00 84.38 216 TYR A C 1
ATOM 1657 O O . TYR A 1 216 ? 30.417 1.441 -29.131 1.00 84.38 216 TYR A O 1
ATOM 1665 N N . LEU A 1 217 ? 29.513 3.233 -30.161 1.00 83.06 217 LEU A N 1
ATOM 1666 C CA . LEU A 1 217 ? 30.745 4.031 -30.206 1.00 83.06 217 LEU A CA 1
ATOM 1667 C C . LEU A 1 217 ? 31.247 4.404 -28.804 1.00 83.06 217 LEU A C 1
ATOM 1669 O O . LEU A 1 217 ? 32.448 4.363 -28.545 1.00 83.06 217 LEU A O 1
ATOM 1673 N N . ASN A 1 218 ? 30.328 4.691 -27.881 1.00 83.38 218 ASN A N 1
ATOM 1674 C CA . ASN A 1 218 ? 30.666 5.131 -26.528 1.00 83.38 218 ASN A CA 1
ATOM 1675 C C . ASN A 1 218 ? 30.974 3.978 -25.550 1.00 83.38 218 ASN A C 1
ATOM 1677 O O . ASN A 1 218 ? 31.543 4.217 -24.486 1.00 83.38 218 ASN A O 1
ATOM 1681 N N . ASN A 1 219 ? 30.603 2.726 -25.863 1.00 78.06 219 ASN A N 1
ATOM 1682 C CA . ASN A 1 219 ? 30.718 1.588 -24.935 1.00 78.06 219 ASN A CA 1
ATOM 1683 C C . ASN A 1 219 ? 31.349 0.338 -25.582 1.00 78.06 219 ASN A C 1
ATOM 1685 O O . ASN A 1 219 ? 30.650 -0.652 -25.835 1.00 78.06 219 ASN A O 1
ATOM 1689 N N . PRO A 1 220 ? 32.686 0.289 -25.748 1.00 75.56 220 PRO A N 1
ATOM 1690 C CA . PRO A 1 220 ? 33.355 -0.828 -26.421 1.00 75.56 220 PRO A CA 1
ATOM 1691 C C . PRO A 1 220 ? 33.164 -2.179 -25.708 1.00 75.56 220 PRO A C 1
ATOM 1693 O O . PRO A 1 220 ? 33.128 -3.222 -26.355 1.00 75.56 220 PRO A O 1
ATOM 1696 N N . LYS A 1 221 ? 32.956 -2.185 -24.381 1.00 80.00 221 LYS A N 1
ATOM 1697 C CA . LYS A 1 221 ? 32.742 -3.411 -23.582 1.00 80.00 221 LYS A CA 1
ATOM 1698 C C . LYS A 1 221 ? 31.467 -4.182 -23.955 1.00 80.00 221 LYS A C 1
ATOM 1700 O O . LYS A 1 221 ? 31.413 -5.387 -23.740 1.00 80.00 221 LYS A O 1
ATOM 1705 N N . LYS A 1 222 ? 30.446 -3.503 -24.494 1.00 81.31 222 LYS A N 1
ATOM 1706 C CA . LYS A 1 222 ? 29.158 -4.100 -24.904 1.00 81.31 222 LYS A CA 1
ATOM 1707 C C . LYS A 1 222 ? 28.990 -4.165 -26.431 1.00 81.31 222 LYS A C 1
ATOM 1709 O O . LYS A 1 222 ? 27.892 -4.410 -26.920 1.00 81.31 222 LYS A O 1
ATOM 1714 N N . SER A 1 223 ? 30.074 -3.976 -27.186 1.00 80.69 223 SER A N 1
ATOM 1715 C CA . SER A 1 223 ? 30.074 -3.891 -28.654 1.00 80.69 223 SER A CA 1
ATOM 1716 C C . SER A 1 223 ? 29.350 -5.063 -29.345 1.00 80.69 223 SER A C 1
ATOM 1718 O O . SER A 1 223 ? 28.556 -4.833 -30.255 1.00 80.69 223 SER A O 1
ATOM 1720 N N . ILE A 1 224 ? 29.533 -6.300 -28.862 1.00 87.44 224 ILE A N 1
ATOM 1721 C CA . ILE A 1 224 ? 28.904 -7.507 -29.436 1.00 87.44 224 ILE A CA 1
ATOM 1722 C C . ILE A 1 224 ? 27.372 -7.453 -29.332 1.00 87.44 224 ILE A C 1
ATOM 1724 O O . ILE A 1 224 ? 26.675 -7.673 -30.318 1.00 87.44 224 ILE A O 1
ATOM 1728 N N . TYR A 1 225 ? 26.844 -7.100 -28.159 1.00 87.75 225 TYR A N 1
ATOM 1729 C CA . TYR A 1 225 ? 25.400 -7.009 -27.921 1.00 87.75 225 TYR A CA 1
ATOM 1730 C C . TYR A 1 225 ? 24.740 -5.954 -28.819 1.00 87.75 225 TYR A C 1
ATOM 1732 O O . TYR A 1 225 ? 23.707 -6.208 -29.438 1.00 87.75 225 TYR A O 1
ATOM 1740 N N . PHE A 1 226 ? 25.368 -4.785 -28.950 1.00 89.31 226 PHE A N 1
ATOM 1741 C CA . PHE A 1 226 ? 24.863 -3.725 -29.819 1.00 89.31 226 PHE A CA 1
ATOM 1742 C C . PHE A 1 226 ? 24.954 -4.092 -31.306 1.00 89.31 226 PHE A C 1
ATOM 1744 O O . PHE A 1 226 ? 24.059 -3.745 -32.071 1.00 89.31 226 PHE A O 1
ATOM 1751 N N . ALA A 1 227 ? 25.980 -4.837 -31.730 1.00 89.31 227 ALA A N 1
ATOM 1752 C CA . ALA A 1 227 ? 26.085 -5.313 -33.108 1.00 89.31 227 ALA A CA 1
ATOM 1753 C C . ALA A 1 227 ? 24.902 -6.220 -33.498 1.00 89.31 227 ALA A C 1
ATOM 1755 O O . ALA A 1 227 ? 24.351 -6.078 -34.595 1.00 89.31 227 ALA A O 1
ATOM 1756 N N . ASP A 1 228 ? 24.460 -7.093 -32.590 1.00 90.44 228 ASP A N 1
ATOM 1757 C CA . ASP A 1 228 ? 23.286 -7.942 -32.810 1.00 90.44 228 ASP A CA 1
ATOM 1758 C C . ASP A 1 228 ? 21.987 -7.127 -32.853 1.00 90.44 228 ASP A C 1
ATOM 1760 O O . ASP A 1 228 ? 21.155 -7.334 -33.742 1.00 90.44 228 ASP A O 1
ATOM 1764 N N . GLN A 1 229 ? 21.837 -6.135 -31.970 1.00 90.12 229 GLN A N 1
ATOM 1765 C CA . GLN A 1 229 ? 20.699 -5.210 -32.006 1.00 90.12 229 GLN A CA 1
ATOM 1766 C C . GLN A 1 229 ? 20.640 -4.401 -33.311 1.00 90.12 229 GLN A C 1
ATOM 1768 O O . GLN A 1 229 ? 19.567 -4.252 -33.898 1.00 90.12 229 GLN A O 1
ATOM 1773 N N . LEU A 1 230 ? 21.786 -3.934 -33.816 1.00 91.62 230 LEU A N 1
ATOM 1774 C CA . LEU A 1 230 ? 21.878 -3.224 -35.096 1.00 91.62 230 LEU A CA 1
ATOM 1775 C C . LEU A 1 230 ? 21.512 -4.138 -36.275 1.00 91.62 230 LEU A C 1
ATOM 1777 O O . LEU A 1 230 ? 20.809 -3.704 -37.189 1.00 91.62 230 LEU A O 1
ATOM 1781 N N . ARG A 1 231 ? 21.935 -5.412 -36.265 1.00 92.44 231 ARG A N 1
ATOM 1782 C CA . ARG A 1 231 ? 21.524 -6.399 -37.285 1.00 92.44 231 ARG A CA 1
ATOM 1783 C C . ARG A 1 231 ? 20.019 -6.639 -37.260 1.00 92.44 231 ARG A C 1
ATOM 1785 O O . ARG A 1 231 ? 19.397 -6.700 -38.321 1.00 92.44 231 ARG A O 1
ATOM 1792 N N . PHE A 1 232 ? 19.446 -6.767 -36.068 1.00 92.38 232 PHE A N 1
ATOM 1793 C CA . PHE A 1 232 ? 18.011 -6.944 -35.891 1.00 92.38 232 PHE A CA 1
ATOM 1794 C C . PHE A 1 232 ? 17.227 -5.739 -36.423 1.00 92.38 232 PHE A C 1
ATOM 1796 O O . PHE A 1 232 ? 16.325 -5.912 -37.242 1.00 92.38 232 PHE A O 1
ATOM 1803 N N . LEU A 1 233 ? 17.627 -4.520 -36.052 1.00 92.12 233 LEU A N 1
ATOM 1804 C CA . LEU A 1 233 ? 17.000 -3.288 -36.534 1.00 92.12 233 LEU A CA 1
ATOM 1805 C C . LEU A 1 233 ? 17.082 -3.134 -38.052 1.00 92.12 233 LEU A C 1
ATOM 1807 O O . LEU A 1 233 ? 16.069 -2.845 -38.682 1.00 92.12 233 LEU A O 1
ATOM 1811 N N . ARG A 1 234 ? 18.241 -3.408 -38.666 1.00 91.62 234 ARG A N 1
ATOM 1812 C CA . ARG A 1 234 ? 18.376 -3.395 -40.135 1.00 91.62 234 ARG A CA 1
ATOM 1813 C C . ARG A 1 234 ? 17.394 -4.351 -40.810 1.00 91.62 234 ARG A C 1
ATOM 1815 O O . ARG A 1 234 ? 16.824 -4.016 -41.843 1.00 91.62 234 ARG A O 1
ATOM 1822 N N . LYS A 1 235 ? 17.175 -5.532 -40.224 1.00 92.50 235 LYS A N 1
ATOM 1823 C CA . LYS A 1 235 ? 16.203 -6.502 -40.741 1.00 92.50 235 LYS A CA 1
ATOM 1824 C C . LYS A 1 235 ? 14.766 -5.989 -40.616 1.00 92.50 235 LYS A C 1
ATOM 1826 O O . LYS A 1 235 ? 13.988 -6.167 -41.547 1.00 92.50 235 LYS A O 1
ATOM 1831 N N . LEU A 1 236 ? 14.422 -5.333 -39.507 1.00 90.19 236 LEU A N 1
ATOM 1832 C CA . LEU A 1 236 ? 13.105 -4.714 -39.332 1.00 90.19 236 LEU A CA 1
ATOM 1833 C C . LEU A 1 236 ? 12.856 -3.588 -40.339 1.00 90.19 236 LEU A C 1
ATOM 1835 O O . LEU A 1 236 ? 11.783 -3.538 -40.926 1.00 90.19 236 LEU A O 1
ATOM 1839 N N . MET A 1 237 ? 13.858 -2.748 -40.596 1.00 88.38 237 MET A N 1
ATOM 1840 C CA . MET A 1 237 ? 13.778 -1.671 -41.590 1.00 88.38 237 MET A CA 1
ATOM 1841 C C . MET A 1 237 ? 13.567 -2.200 -43.013 1.00 88.38 237 MET A C 1
ATOM 1843 O O . MET A 1 237 ? 12.764 -1.658 -43.764 1.00 88.38 237 MET A O 1
ATOM 1847 N N . LEU A 1 238 ? 14.261 -3.279 -43.388 1.00 88.62 238 LEU A N 1
ATOM 1848 C CA . LEU A 1 238 ? 14.060 -3.935 -44.685 1.00 88.62 238 LEU A CA 1
ATOM 1849 C C . LEU A 1 238 ? 12.650 -4.525 -44.813 1.00 88.62 238 LEU A C 1
ATOM 1851 O O . LEU A 1 238 ? 12.040 -4.435 -45.875 1.00 88.62 238 LEU A O 1
ATOM 1855 N N . ASN A 1 239 ? 12.126 -5.104 -43.731 1.00 85.81 239 ASN A N 1
ATOM 1856 C CA . ASN A 1 239 ? 10.771 -5.643 -43.706 1.00 85.81 239 ASN A CA 1
ATOM 1857 C C . ASN A 1 239 ? 9.701 -4.544 -43.767 1.00 85.81 239 ASN A C 1
ATOM 1859 O O . ASN A 1 239 ? 8.711 -4.727 -44.460 1.00 85.81 239 ASN A O 1
ATOM 1863 N N . SER A 1 240 ? 9.882 -3.409 -43.085 1.00 82.25 240 SER A N 1
ATOM 1864 C CA . SER A 1 240 ? 8.916 -2.304 -43.168 1.00 82.25 240 SER A CA 1
ATOM 1865 C C . SER A 1 240 ? 8.879 -1.703 -44.575 1.00 82.25 240 SER A C 1
ATOM 1867 O O . SER A 1 240 ? 7.815 -1.452 -45.126 1.00 82.25 240 SER A O 1
ATOM 1869 N N . GLN A 1 241 ? 10.041 -1.559 -45.216 1.00 76.69 241 GLN A N 1
ATOM 1870 C CA . GLN A 1 241 ? 10.109 -1.070 -46.593 1.00 76.69 241 GLN A CA 1
ATOM 1871 C C . GLN A 1 241 ? 9.464 -2.036 -47.595 1.00 76.69 241 GLN A C 1
ATOM 1873 O O . GLN A 1 241 ? 8.883 -1.591 -48.582 1.00 76.69 241 GLN A O 1
ATOM 1878 N N . SER A 1 242 ? 9.558 -3.352 -47.385 1.00 72.56 242 SER A N 1
ATOM 1879 C CA . SER A 1 242 ? 8.909 -4.319 -48.274 1.00 72.56 242 SER A CA 1
ATOM 1880 C C . SER A 1 242 ? 7.396 -4.387 -48.067 1.00 72.56 242 SER A C 1
ATOM 1882 O O . SER A 1 242 ? 6.679 -4.576 -49.047 1.00 72.56 242 SER A O 1
ATOM 1884 N N . THR A 1 243 ? 6.895 -4.176 -46.844 1.00 70.94 243 THR A N 1
ATOM 1885 C CA . THR A 1 243 ? 5.450 -4.057 -46.597 1.00 70.94 243 THR A CA 1
ATOM 1886 C C . THR A 1 243 ? 4.875 -2.792 -47.219 1.00 70.94 243 THR A C 1
ATOM 1888 O O . THR A 1 243 ? 3.854 -2.884 -47.890 1.00 70.94 243 THR A O 1
ATOM 1891 N N . ASP A 1 244 ? 5.563 -1.654 -47.094 1.00 63.72 244 ASP A N 1
ATOM 1892 C CA . ASP A 1 244 ? 5.106 -0.377 -47.656 1.00 63.72 244 ASP A CA 1
ATOM 1893 C C . ASP A 1 244 ? 5.058 -0.414 -49.196 1.00 63.72 244 ASP A C 1
ATOM 1895 O O . ASP A 1 244 ? 4.124 0.103 -49.807 1.00 63.72 244 ASP A O 1
ATOM 1899 N N . ASN A 1 245 ? 6.025 -1.091 -49.833 1.00 60.25 245 ASN A N 1
ATOM 1900 C CA . ASN A 1 245 ? 6.051 -1.304 -51.287 1.00 60.25 245 ASN A CA 1
ATOM 1901 C C . ASN A 1 245 ? 5.024 -2.337 -51.788 1.00 60.25 245 ASN A C 1
ATOM 1903 O O . ASN A 1 245 ? 4.747 -2.368 -52.981 1.00 60.25 245 ASN A O 1
ATOM 1907 N N . ALA A 1 246 ? 4.495 -3.207 -50.922 1.00 57.69 246 ALA A N 1
ATOM 1908 C CA . ALA A 1 246 ? 3.476 -4.197 -51.289 1.00 57.69 246 ALA A CA 1
ATOM 1909 C C . ALA A 1 246 ? 2.040 -3.666 -51.132 1.00 57.69 246 ALA A C 1
ATOM 1911 O O . ALA A 1 246 ? 1.101 -4.259 -51.661 1.00 57.69 246 ALA A O 1
ATOM 1912 N N . THR A 1 247 ? 1.863 -2.577 -50.382 1.00 54.69 247 THR A N 1
ATOM 1913 C CA . THR A 1 247 ? 0.573 -1.915 -50.134 1.00 54.69 247 THR A CA 1
ATOM 1914 C C . THR A 1 247 ? 0.306 -0.705 -51.034 1.00 54.69 247 THR A C 1
ATOM 1916 O O . THR A 1 247 ? -0.704 -0.030 -50.842 1.00 54.69 247 THR A O 1
ATOM 1919 N N . ASN A 1 248 ? 1.190 -0.431 -51.995 1.00 45.03 248 ASN A N 1
ATOM 1920 C CA . ASN A 1 248 ? 1.086 0.651 -52.978 1.00 45.03 248 ASN A CA 1
ATOM 1921 C C . ASN A 1 248 ? 1.017 0.061 -54.393 1.00 45.03 248 ASN A C 1
ATOM 1923 O O . ASN A 1 248 ? 0.328 0.654 -55.250 1.00 45.03 248 ASN A O 1
#

Radius of gyration: 35.62 Å; chains: 1; bounding box: 64×76×86 Å

Secondary structure (DSSP, 8-state):
-HHHHHHHHHHHHH-TTSPPPPHHHHHHHHHH-TT--HHHHHHHH-TT----HHHHHHHHHHHHHH-S-HHHHHHHH-HHHHHHHHHS----------HHHHHHHHHHHH----HHHHHHHHHHHHS-PPPHHHHHHHHGGG----TTTHHHHHHHHHHT-----------PPP-------------HHHHHHHHHHHHHHTT-HHHHHHHHHHHHHH-GGGHHHHHHHHHHHHHHHHHHHHHHHH--